Protein AF-A0A524N4K2-F1 (afdb_monomer_lite)

Sequence (197 aa):
MRGISAVVGAVVALSACCAMGQAPDIMFPPEEAGHGAPPGFEHMEEPGMVAPGMQPIPGDQPNVEEESLAVTEVATQPPPQRRYKARRRRDPFWPINHVQEVLKDGGDSGQAVSPEVKRPENLGKPDWQGAEKQIVIQGIVEGPGGTFVALINEQIVQAGETISVTFGQKLYRWRIASITSKDSIKFDRLSVRRTGK

Radius of gyration: 34.4 Å; chains: 1; bounding box: 74×69×93 Å

Structure (mmCIF, N/CA/C/O backbone):
data_AF-A0A524N4K2-F1
#
_entry.id   AF-A0A524N4K2-F1
#
loop_
_atom_site.group_PDB
_atom_site.id
_atom_site.type_symbol
_atom_site.label_atom_id
_atom_site.label_alt_id
_atom_site.label_comp_id
_atom_site.label_asym_id
_atom_site.label_entity_id
_atom_site.label_seq_id
_atom_site.pdbx_PDB_ins_code
_atom_site.Cartn_x
_atom_site.Cartn_y
_atom_site.Cartn_z
_atom_site.occupancy
_atom_site.B_iso_or_equiv
_atom_site.auth_seq_id
_atom_site.auth_comp_id
_atom_site.auth_asym_id
_atom_site.auth_atom_id
_atom_site.pdbx_PDB_model_num
ATOM 1 N N . MET A 1 1 ? -29.369 -17.967 44.075 1.00 46.09 1 MET A N 1
ATOM 2 C CA . MET A 1 1 ? -28.024 -18.048 44.683 1.00 46.09 1 MET A CA 1
ATOM 3 C C . MET A 1 1 ? -27.199 -16.895 44.135 1.00 46.09 1 MET A C 1
ATOM 5 O O . MET A 1 1 ? -27.064 -16.782 42.926 1.00 46.09 1 MET A O 1
ATOM 9 N N . ARG A 1 2 ? -26.807 -15.964 45.010 1.00 47.00 2 ARG A N 1
ATOM 10 C CA . ARG A 1 2 ? -26.069 -14.735 44.683 1.00 47.00 2 ARG A CA 1
ATOM 11 C C . ARG A 1 2 ? -24.571 -15.024 44.795 1.00 47.00 2 ARG A C 1
ATOM 13 O O . ARG A 1 2 ? -24.158 -15.565 45.813 1.00 47.00 2 ARG A O 1
ATOM 20 N N . GLY A 1 3 ? -23.791 -14.635 43.791 1.00 46.06 3 GLY A N 1
ATOM 21 C CA . GLY A 1 3 ? -22.329 -14.627 43.838 1.00 46.06 3 GLY A CA 1
ATOM 22 C C . GLY A 1 3 ? -21.822 -13.272 43.364 1.00 46.06 3 GLY A C 1
ATOM 23 O O . GLY A 1 3 ? -21.745 -13.026 42.167 1.00 46.06 3 GLY A O 1
ATOM 24 N N . ILE A 1 4 ? -21.557 -12.380 44.316 1.00 52.12 4 ILE A N 1
ATOM 25 C CA . ILE A 1 4 ? -20.886 -11.096 44.112 1.00 52.12 4 ILE A CA 1
ATOM 26 C C . ILE A 1 4 ? -19.417 -11.360 44.442 1.00 52.12 4 ILE A C 1
ATOM 28 O O . ILE A 1 4 ? -19.108 -11.627 45.599 1.00 52.12 4 ILE A O 1
ATOM 32 N N . SER A 1 5 ? -18.524 -11.285 43.457 1.00 50.53 5 SER A N 1
ATOM 33 C CA . SER A 1 5 ? -17.083 -11.192 43.711 1.00 50.53 5 SER A CA 1
ATOM 34 C C . SER A 1 5 ? -16.570 -9.890 43.124 1.00 50.53 5 SER A C 1
ATOM 36 O O . SER A 1 5 ? -16.345 -9.760 41.925 1.00 50.53 5 SER A O 1
ATOM 38 N N . ALA A 1 6 ? -16.428 -8.919 44.020 1.00 53.78 6 ALA A N 1
ATOM 39 C CA . ALA A 1 6 ? -15.627 -7.730 43.827 1.00 53.78 6 ALA A CA 1
ATOM 40 C C . ALA A 1 6 ? -14.145 -8.124 43.842 1.00 53.78 6 ALA A C 1
ATOM 42 O O . ALA A 1 6 ? -13.696 -8.792 44.773 1.00 53.78 6 ALA A O 1
ATOM 43 N N . VAL A 1 7 ? -13.381 -7.672 42.849 1.00 54.75 7 VAL A N 1
ATOM 44 C CA . VAL A 1 7 ? -11.926 -7.556 42.968 1.00 54.75 7 VAL A CA 1
ATOM 45 C C . VAL A 1 7 ? -11.589 -6.082 42.821 1.00 54.75 7 VAL A C 1
ATOM 47 O O . VAL A 1 7 ? -11.582 -5.507 41.737 1.00 54.75 7 VAL A O 1
ATOM 50 N N . VAL A 1 8 ? -11.396 -5.484 43.990 1.00 51.84 8 VAL A N 1
ATOM 51 C CA . VAL A 1 8 ? -10.749 -4.200 44.229 1.00 51.84 8 VAL A CA 1
ATOM 52 C C . VAL A 1 8 ? -9.261 -4.384 43.935 1.00 51.84 8 VAL A C 1
ATOM 54 O O . VAL A 1 8 ? -8.644 -5.302 44.468 1.00 51.84 8 VAL A O 1
ATOM 57 N N . GLY A 1 9 ? -8.681 -3.530 43.093 1.00 44.69 9 GLY A N 1
ATOM 58 C CA . GLY A 1 9 ? -7.275 -3.630 42.706 1.00 44.69 9 GLY A CA 1
ATOM 59 C C . GLY A 1 9 ? -6.662 -2.276 42.377 1.00 44.69 9 GLY A C 1
ATOM 60 O O . GLY A 1 9 ? -6.519 -1.935 41.214 1.00 44.69 9 GLY A O 1
ATOM 61 N N . ALA A 1 10 ? -6.345 -1.535 43.440 1.00 49.81 10 ALA A N 1
ATOM 62 C CA . ALA A 1 10 ? -5.286 -0.533 43.577 1.00 49.81 10 ALA A CA 1
ATOM 63 C C . ALA A 1 10 ? -5.088 0.520 42.464 1.00 49.81 10 ALA A C 1
ATOM 65 O O . ALA A 1 10 ? -4.422 0.314 41.453 1.00 49.81 10 ALA A O 1
ATOM 66 N N . VAL A 1 11 ? -5.548 1.730 42.786 1.00 48.59 11 VAL A N 1
ATOM 67 C CA . VAL A 1 11 ? -5.018 3.000 42.282 1.00 48.59 11 VAL A CA 1
ATOM 68 C C . VAL A 1 11 ? -3.571 3.146 42.761 1.00 48.59 11 VAL A C 1
ATOM 70 O O . VAL A 1 11 ? -3.333 3.251 43.962 1.00 48.59 11 VAL A O 1
ATOM 73 N N . VAL A 1 12 ? -2.610 3.198 41.838 1.00 51.72 12 VAL A N 1
ATOM 74 C CA . VAL A 1 12 ? -1.275 3.746 42.115 1.00 51.72 12 VAL A CA 1
ATOM 75 C C . VAL A 1 12 ? -1.167 5.074 41.382 1.00 51.72 12 VAL A C 1
ATOM 77 O O . VAL A 1 12 ? -0.940 5.134 40.176 1.00 51.72 12 VAL A O 1
ATOM 80 N N . ALA A 1 13 ? -1.370 6.147 42.140 1.00 51.62 13 ALA A N 1
ATOM 81 C CA . ALA A 1 13 ? -0.957 7.486 41.770 1.00 51.62 13 ALA A CA 1
ATOM 82 C C . ALA A 1 13 ? 0.545 7.624 42.074 1.00 51.62 13 ALA A C 1
ATOM 84 O O . ALA A 1 13 ? 0.942 7.698 43.234 1.00 51.62 13 ALA A O 1
ATOM 85 N N . LEU A 1 14 ? 1.374 7.649 41.032 1.00 49.25 14 LEU A N 1
ATOM 86 C CA . LEU A 1 14 ? 2.748 8.162 41.066 1.00 49.25 14 LEU A CA 1
ATOM 87 C C . LEU A 1 14 ? 2.697 9.492 40.309 1.00 49.25 14 LEU A C 1
ATOM 89 O O . LEU A 1 14 ? 2.531 9.521 39.096 1.00 49.25 14 LEU A O 1
ATOM 93 N N . SER A 1 15 ? 2.436 10.581 41.027 1.00 55.38 15 SER A N 1
ATOM 94 C CA . SER A 1 15 ? 3.452 11.489 41.567 1.00 55.38 15 SER A CA 1
ATOM 95 C C . SER A 1 15 ? 4.343 12.071 40.472 1.00 55.38 15 SER A C 1
ATOM 97 O O . SER A 1 15 ? 5.247 11.423 39.951 1.00 55.38 15 SER A O 1
ATOM 99 N N . ALA A 1 16 ? 4.041 13.323 40.142 1.00 52.16 16 ALA A N 1
ATOM 100 C CA . ALA A 1 16 ? 4.851 14.189 39.315 1.00 52.16 16 ALA A CA 1
ATOM 101 C C . ALA A 1 16 ? 6.214 14.429 39.979 1.00 52.16 16 ALA A C 1
ATOM 103 O O . ALA A 1 16 ? 6.291 15.044 41.040 1.00 52.16 16 ALA A O 1
ATOM 104 N N . CYS A 1 17 ? 7.285 14.009 39.312 1.00 48.47 17 CYS A N 1
ATOM 105 C CA . CYS A 1 17 ? 8.592 14.626 39.479 1.00 48.47 17 CYS A CA 1
ATOM 106 C C . CYS A 1 17 ? 8.837 15.516 38.264 1.00 48.47 17 CYS A C 1
ATOM 108 O O . CYS A 1 17 ? 9.115 15.042 37.164 1.00 48.47 17 CYS A O 1
ATOM 110 N N . CYS A 1 18 ? 8.725 16.823 38.487 1.00 49.66 18 CYS A N 1
ATOM 111 C CA . CYS A 1 18 ? 9.419 17.817 37.691 1.00 49.66 18 CYS A CA 1
ATOM 112 C C . CYS A 1 18 ? 10.910 17.460 37.670 1.00 49.66 18 CYS A C 1
ATOM 114 O O . CYS A 1 18 ? 11.585 17.567 38.690 1.00 49.66 18 CYS A O 1
ATOM 116 N N . ALA A 1 19 ? 11.426 17.071 36.512 1.00 51.66 19 ALA A N 1
ATOM 117 C CA . ALA A 1 19 ? 12.841 17.190 36.213 1.00 51.66 19 ALA A CA 1
ATOM 118 C C . ALA A 1 19 ? 12.947 18.160 35.041 1.00 51.66 19 ALA A C 1
ATOM 120 O O . ALA A 1 19 ? 12.640 17.825 33.899 1.00 51.66 19 ALA A O 1
ATOM 121 N N . MET A 1 20 ? 13.326 19.395 35.368 1.00 57.12 20 MET A N 1
ATOM 122 C CA . MET A 1 20 ? 13.884 20.347 34.420 1.00 57.12 20 MET A CA 1
ATOM 123 C C . MET A 1 20 ? 15.155 19.716 33.842 1.00 57.12 20 MET A C 1
ATOM 125 O O . MET A 1 20 ? 16.238 19.819 34.410 1.00 57.12 20 MET A O 1
ATOM 129 N N . GLY A 1 21 ? 14.987 18.983 32.744 1.00 46.16 21 GLY A N 1
ATOM 130 C CA . GLY A 1 21 ? 16.065 18.460 31.922 1.00 46.16 21 GLY A CA 1
ATOM 131 C C . GLY A 1 21 ? 16.581 19.575 31.031 1.00 46.16 21 GLY A C 1
ATOM 132 O O . GLY A 1 21 ? 16.043 19.822 29.958 1.00 46.16 21 GLY A O 1
ATOM 133 N N . GLN A 1 22 ? 17.579 20.271 31.557 1.00 57.28 22 GLN A N 1
ATOM 134 C CA . GLN A 1 22 ? 18.588 21.064 30.869 1.00 57.28 22 GLN A CA 1
ATOM 135 C C . GLN A 1 22 ? 18.758 20.617 29.407 1.00 57.28 22 GLN A C 1
ATOM 137 O O . GLN A 1 22 ? 19.176 19.490 29.139 1.00 57.28 22 GLN A O 1
ATOM 142 N N . ALA A 1 23 ? 18.400 21.490 28.461 1.00 54.31 23 ALA A N 1
ATOM 143 C CA . ALA A 1 23 ? 18.805 21.309 27.077 1.00 54.31 23 ALA A CA 1
ATOM 144 C C . ALA A 1 23 ? 20.338 21.202 27.064 1.00 54.31 23 ALA A C 1
ATOM 146 O O . ALA A 1 23 ? 20.988 22.050 27.685 1.00 54.31 23 ALA A O 1
ATOM 147 N N . PRO A 1 24 ? 20.948 20.193 26.417 1.00 62.44 24 PRO A N 1
ATOM 148 C CA . PRO A 1 24 ? 22.338 20.351 26.053 1.00 62.44 24 PRO A CA 1
ATOM 149 C C . PRO A 1 24 ? 22.387 21.573 25.138 1.00 62.44 24 PRO A C 1
ATOM 151 O O . PRO A 1 24 ? 21.698 21.611 24.116 1.00 62.44 24 PRO A O 1
ATOM 154 N N . ASP A 1 25 ? 23.169 22.575 25.532 1.00 54.69 25 ASP A N 1
ATOM 155 C CA . ASP A 1 25 ? 23.781 23.502 24.593 1.00 54.69 25 ASP A CA 1
ATOM 156 C C . ASP A 1 25 ? 24.491 22.632 23.552 1.00 54.69 25 ASP A C 1
ATOM 158 O O . ASP A 1 25 ? 25.630 22.193 23.726 1.00 54.69 25 ASP A O 1
ATOM 162 N N . ILE A 1 26 ? 23.770 22.299 22.483 1.00 56.66 26 ILE A N 1
ATOM 163 C CA . ILE A 1 26 ? 24.371 21.859 21.240 1.00 56.66 26 ILE A CA 1
ATOM 164 C C . ILE A 1 26 ? 25.057 23.118 20.742 1.00 56.66 26 ILE A C 1
ATOM 166 O O . ILE A 1 26 ? 24.462 23.973 20.090 1.00 56.66 26 ILE A O 1
ATOM 170 N N . MET A 1 27 ? 26.308 23.245 21.166 1.00 63.53 27 MET A N 1
ATOM 171 C CA . MET A 1 27 ? 27.289 24.160 20.633 1.00 63.53 27 MET A CA 1
ATOM 172 C C . MET A 1 27 ? 27.439 23.799 19.156 1.00 63.53 27 MET A C 1
ATOM 174 O O . MET A 1 27 ? 28.243 22.947 18.784 1.00 63.53 27 MET A O 1
ATOM 178 N N . PHE A 1 28 ? 26.577 24.382 18.324 1.00 59.84 28 PHE A N 1
ATOM 179 C CA . PHE A 1 28 ? 26.766 24.387 16.888 1.00 59.84 28 PHE A CA 1
ATOM 180 C C . PHE A 1 28 ? 28.114 25.071 16.644 1.00 59.84 28 PHE A C 1
ATOM 182 O O . PHE A 1 28 ? 28.284 26.223 17.060 1.00 59.84 28 PHE A O 1
ATOM 189 N N . PRO A 1 29 ? 29.101 24.376 16.053 1.00 71.38 29 PRO A N 1
ATOM 190 C CA . PRO A 1 29 ? 30.319 25.039 15.626 1.00 71.38 29 PRO A CA 1
ATOM 191 C C . PRO A 1 29 ? 29.935 26.147 14.635 1.00 71.38 29 PRO A C 1
ATOM 193 O O . PRO A 1 29 ? 28.991 25.959 13.860 1.00 71.38 29 PRO A O 1
ATOM 196 N N . PRO A 1 30 ? 30.616 27.305 14.664 1.00 67.50 30 PRO A N 1
ATOM 197 C CA . PRO A 1 30 ? 30.393 28.335 13.663 1.00 67.50 30 PRO A CA 1
ATOM 198 C C . PRO A 1 30 ? 30.586 27.724 12.273 1.00 67.50 30 PRO A C 1
ATOM 200 O O . PRO A 1 30 ? 31.571 27.023 12.035 1.00 67.50 30 PRO A O 1
ATOM 203 N N . GLU A 1 31 ? 29.624 27.978 11.383 1.00 56.78 31 GLU A N 1
ATOM 204 C CA . GLU A 1 31 ? 29.768 27.786 9.943 1.00 56.78 31 GLU A CA 1
ATOM 205 C C . GLU A 1 31 ? 31.039 28.510 9.489 1.00 56.78 31 GLU A C 1
ATOM 207 O O . GLU A 1 31 ? 31.053 29.717 9.248 1.00 56.78 31 GLU A O 1
ATOM 212 N N . GLU A 1 32 ? 32.130 27.759 9.375 1.00 55.62 32 GLU A N 1
ATOM 213 C CA . GLU A 1 32 ? 33.206 28.106 8.467 1.00 55.62 32 GLU A CA 1
ATOM 214 C C . GLU A 1 32 ? 32.574 28.161 7.078 1.00 55.62 32 GLU A C 1
ATOM 216 O O . GLU A 1 32 ? 32.212 27.140 6.490 1.00 55.62 32 GLU A O 1
ATOM 221 N N . ALA A 1 33 ? 32.399 29.387 6.590 1.00 58.81 33 ALA A N 1
ATOM 222 C CA . ALA A 1 33 ? 32.020 29.720 5.232 1.00 58.81 33 ALA A CA 1
ATOM 223 C C . ALA A 1 33 ? 33.107 29.235 4.257 1.00 58.81 33 ALA A C 1
ATOM 225 O O . ALA A 1 33 ? 33.838 30.021 3.655 1.00 58.81 33 ALA A O 1
ATOM 226 N N . GLY A 1 34 ? 33.207 27.919 4.095 1.00 52.16 34 GLY A N 1
ATOM 227 C CA . GLY A 1 34 ? 34.022 27.251 3.099 1.00 52.16 34 GLY A CA 1
ATOM 228 C C . GLY A 1 34 ? 33.396 27.443 1.729 1.00 52.16 34 GLY A C 1
ATOM 229 O O . GLY A 1 34 ? 32.646 26.597 1.248 1.00 52.16 34 GLY A O 1
ATOM 230 N N . HIS A 1 35 ? 33.728 28.567 1.099 1.00 58.62 35 HIS A N 1
ATOM 231 C CA . HIS A 1 35 ? 33.600 28.783 -0.337 1.00 58.62 35 HIS A CA 1
ATOM 232 C C . HIS A 1 35 ? 34.542 27.814 -1.066 1.00 58.62 35 HIS A C 1
ATOM 234 O O . HIS A 1 35 ? 35.605 28.187 -1.553 1.00 58.62 35 HIS A O 1
ATOM 240 N N . GLY A 1 36 ? 34.159 26.541 -1.107 1.00 50.16 36 GLY A N 1
ATOM 241 C CA . GLY A 1 36 ? 34.740 25.534 -1.977 1.00 50.16 36 GLY A CA 1
ATOM 242 C C . GLY A 1 36 ? 33.957 25.511 -3.277 1.00 50.16 36 GLY A C 1
ATOM 243 O O . GLY A 1 36 ? 33.078 24.673 -3.456 1.00 50.16 36 GLY A O 1
ATOM 244 N N . ALA A 1 37 ? 34.252 26.455 -4.170 1.00 61.00 37 ALA A N 1
ATOM 245 C CA . ALA A 1 37 ? 33.884 26.312 -5.570 1.00 61.00 37 ALA A CA 1
ATOM 246 C C . ALA A 1 37 ? 34.407 24.946 -6.057 1.00 61.00 37 ALA A C 1
ATOM 248 O O . ALA A 1 37 ? 35.602 24.678 -5.886 1.00 61.00 37 ALA A O 1
ATOM 249 N N . PRO A 1 38 ? 33.567 24.062 -6.622 1.00 66.88 38 PRO A N 1
ATOM 250 C CA . PRO A 1 38 ? 34.094 22.872 -7.263 1.00 66.88 38 PRO A CA 1
ATOM 251 C C . PRO A 1 38 ? 35.006 23.323 -8.416 1.00 66.88 38 PRO A C 1
ATOM 253 O O . PRO A 1 38 ? 34.613 24.214 -9.177 1.00 66.88 38 PRO A O 1
ATOM 256 N N . PRO A 1 39 ? 36.222 22.760 -8.552 1.00 61.38 39 PRO A N 1
ATOM 257 C CA . PRO A 1 39 ? 37.035 23.003 -9.731 1.00 61.38 39 PRO A CA 1
ATOM 258 C C . PRO A 1 39 ? 36.219 22.590 -10.952 1.00 61.38 39 PRO A C 1
ATOM 260 O O . PRO A 1 39 ? 35.576 21.537 -10.954 1.00 61.38 39 PRO A O 1
ATOM 263 N N . GLY A 1 40 ? 36.209 23.472 -11.951 1.00 50.50 40 GLY A N 1
ATOM 264 C CA . GLY A 1 40 ? 35.529 23.256 -13.213 1.00 50.50 40 GLY A CA 1
ATOM 265 C C . GLY A 1 40 ? 35.848 21.865 -13.736 1.00 50.50 40 GLY A C 1
ATOM 266 O O . GLY A 1 40 ? 37.004 21.539 -13.993 1.00 50.50 40 GLY A O 1
ATOM 267 N N . PHE A 1 41 ? 34.810 21.044 -13.867 1.00 47.84 41 PHE A N 1
ATOM 268 C CA . PHE A 1 41 ? 34.891 19.876 -14.717 1.00 47.84 41 PHE A CA 1
ATOM 269 C C . PHE A 1 41 ? 34.999 20.423 -16.133 1.00 47.84 41 PHE A C 1
ATOM 271 O O . PHE A 1 41 ? 34.012 20.875 -16.718 1.00 47.84 41 PHE A O 1
ATOM 278 N N . GLU A 1 42 ? 36.239 20.491 -16.614 1.00 56.97 42 GLU A N 1
ATOM 279 C CA . GLU A 1 42 ? 36.541 20.774 -18.001 1.00 56.97 42 GLU A CA 1
ATOM 280 C C . GLU A 1 42 ? 35.690 19.846 -18.854 1.00 56.97 42 GLU A C 1
ATOM 282 O O . GLU A 1 42 ? 35.673 18.622 -18.706 1.00 56.97 42 GLU A O 1
ATOM 287 N N . HIS A 1 43 ? 34.909 20.503 -19.695 1.00 58.09 43 HIS A N 1
ATOM 288 C CA . HIS A 1 43 ? 34.097 19.924 -20.729 1.00 58.09 43 HIS A CA 1
ATOM 289 C C . HIS A 1 43 ? 35.047 19.182 -21.670 1.00 58.09 43 HIS A C 1
ATOM 291 O O . HIS A 1 43 ? 35.631 19.767 -22.578 1.00 58.09 43 HIS A O 1
ATOM 297 N N . MET A 1 44 ? 35.267 17.898 -21.402 1.00 55.62 44 MET A N 1
ATOM 298 C CA . MET A 1 44 ? 35.932 17.010 -22.337 1.00 55.62 44 MET A CA 1
ATOM 299 C C . MET A 1 44 ? 34.892 16.708 -23.413 1.00 55.62 44 MET A C 1
ATOM 301 O O . MET A 1 44 ? 34.121 15.756 -23.319 1.00 55.62 44 MET A O 1
ATOM 305 N N . GLU A 1 45 ? 34.799 17.621 -24.380 1.00 60.25 45 GLU A N 1
ATOM 306 C CA . GLU A 1 45 ? 34.171 17.365 -25.667 1.00 60.25 45 GLU A CA 1
ATOM 307 C C . GLU A 1 45 ? 34.880 16.143 -26.254 1.00 60.25 45 GLU A C 1
ATOM 309 O O . GLU A 1 45 ? 35.990 16.255 -26.769 1.00 60.25 45 GLU A O 1
ATOM 314 N N . GLU A 1 46 ? 34.286 14.956 -26.116 1.00 59.94 46 GLU A N 1
ATOM 315 C CA . GLU A 1 46 ? 34.716 13.804 -26.896 1.00 59.94 46 GLU A CA 1
ATOM 316 C C . GLU A 1 46 ? 34.361 14.073 -28.366 1.00 59.94 46 GLU A C 1
ATOM 318 O O . GLU A 1 46 ? 33.177 14.183 -28.714 1.00 59.94 46 GLU A O 1
ATOM 323 N N . PRO A 1 47 ? 35.361 14.190 -29.257 1.00 61.53 47 PRO A N 1
ATOM 324 C CA . PRO A 1 47 ? 35.114 14.323 -30.675 1.00 61.53 47 PRO A CA 1
ATOM 325 C C . PRO A 1 47 ? 34.611 12.990 -31.237 1.00 61.53 47 PRO A C 1
ATOM 327 O O . PRO A 1 47 ? 35.333 12.001 -31.301 1.00 61.53 47 PRO A O 1
ATOM 330 N N . GLY A 1 48 ? 33.356 13.007 -31.681 1.00 54.44 48 GLY A N 1
ATOM 331 C CA . GLY A 1 48 ? 32.864 12.327 -32.878 1.00 54.44 48 GLY A CA 1
ATOM 332 C C . GLY A 1 48 ? 33.371 10.914 -33.169 1.00 54.44 48 GLY A C 1
ATOM 333 O O . GLY A 1 48 ? 34.325 10.726 -33.917 1.00 54.44 48 GLY A O 1
ATOM 334 N N . MET A 1 49 ? 32.576 9.921 -32.778 1.00 52.97 49 MET A N 1
ATOM 335 C CA . MET A 1 49 ? 32.440 8.691 -33.560 1.00 52.97 49 MET A CA 1
ATOM 336 C C . MET A 1 49 ? 31.078 8.729 -34.250 1.00 52.97 49 MET A C 1
ATOM 338 O O . MET A 1 49 ? 30.063 8.270 -33.732 1.00 52.97 49 MET A O 1
ATOM 342 N N . VAL A 1 50 ? 31.062 9.354 -35.428 1.00 59.75 50 VAL A N 1
ATOM 343 C CA . VAL A 1 50 ? 29.950 9.277 -36.376 1.00 59.75 50 VAL A CA 1
ATOM 344 C C . VAL A 1 50 ? 29.867 7.826 -36.837 1.00 59.75 50 VAL A C 1
ATOM 346 O O . VAL A 1 50 ? 30.709 7.365 -37.605 1.00 59.75 50 VAL A O 1
ATOM 349 N N . ALA A 1 51 ? 28.870 7.090 -36.349 1.00 59.03 51 ALA A N 1
ATOM 350 C CA . ALA A 1 51 ? 28.550 5.784 -36.898 1.00 59.03 51 ALA A CA 1
ATOM 351 C C . ALA A 1 51 ? 28.095 5.963 -38.363 1.00 59.03 51 ALA A C 1
ATOM 353 O O . ALA A 1 51 ? 27.155 6.724 -38.621 1.00 59.03 51 ALA A O 1
ATOM 354 N N . PRO A 1 52 ? 28.739 5.302 -39.338 1.00 58.38 52 PRO A N 1
ATOM 355 C CA . PRO A 1 52 ? 28.310 5.361 -40.724 1.00 58.38 52 PRO A CA 1
ATOM 356 C C . PRO A 1 52 ? 27.002 4.582 -40.911 1.00 58.38 52 PRO A C 1
ATOM 358 O O . PRO A 1 52 ? 26.950 3.372 -40.718 1.00 58.38 52 PRO A O 1
ATOM 361 N N . GLY A 1 53 ? 25.961 5.306 -41.322 1.00 55.41 53 GLY A N 1
ATOM 362 C CA . GLY A 1 53 ? 24.928 4.849 -42.254 1.00 55.41 53 GLY A CA 1
ATOM 363 C C . GLY A 1 53 ? 24.327 3.465 -42.021 1.00 55.41 53 GLY A C 1
ATOM 364 O O . GLY A 1 53 ? 24.603 2.539 -42.779 1.00 55.41 53 GLY A O 1
ATOM 365 N N . MET A 1 54 ? 23.377 3.363 -41.091 1.00 56.03 54 MET A N 1
ATOM 366 C CA . MET A 1 54 ? 22.316 2.368 -41.234 1.00 56.03 54 MET A CA 1
ATOM 367 C C . MET A 1 54 ? 21.303 2.920 -42.240 1.00 56.03 54 MET A C 1
ATOM 369 O O . MET A 1 54 ? 20.549 3.849 -41.953 1.00 56.03 54 MET A O 1
ATOM 373 N N . GLN A 1 55 ? 21.354 2.390 -43.459 1.00 69.12 55 GLN A N 1
ATOM 374 C CA . GLN A 1 55 ? 20.361 2.653 -44.494 1.00 69.12 55 GLN A CA 1
ATOM 375 C C . GLN A 1 55 ? 18.974 2.200 -44.001 1.00 69.12 55 GLN A C 1
ATOM 377 O O . GLN A 1 55 ? 18.877 1.144 -43.369 1.00 69.12 55 GLN A O 1
ATOM 382 N N . PRO A 1 56 ? 17.891 2.946 -44.284 1.00 65.19 56 PRO A N 1
ATOM 383 C CA . PRO A 1 56 ? 16.545 2.440 -44.064 1.00 65.19 56 PRO A CA 1
ATOM 384 C C . PRO A 1 56 ? 16.321 1.253 -45.002 1.00 65.19 56 PRO A C 1
ATOM 386 O O . PRO A 1 56 ? 16.441 1.398 -46.216 1.00 65.19 56 PRO A O 1
ATOM 389 N N . ILE A 1 57 ? 16.008 0.085 -44.439 1.00 64.12 57 ILE A N 1
ATOM 390 C CA . ILE A 1 57 ? 15.521 -1.065 -45.203 1.00 64.12 57 ILE A CA 1
ATOM 391 C C . ILE A 1 57 ? 14.167 -0.654 -45.800 1.00 64.12 57 ILE A C 1
ATOM 393 O O . ILE A 1 57 ? 13.234 -0.385 -45.037 1.00 64.12 57 ILE A O 1
ATOM 397 N N . PRO A 1 58 ? 14.031 -0.567 -47.133 1.00 62.94 58 PRO A N 1
ATOM 398 C CA . PRO A 1 58 ? 12.748 -0.370 -47.772 1.00 62.94 58 PRO A CA 1
ATOM 399 C C . PRO A 1 58 ? 12.103 -1.737 -48.015 1.00 62.94 58 PRO A C 1
ATOM 401 O O . PRO A 1 58 ? 12.699 -2.602 -48.649 1.00 62.94 58 PRO A O 1
ATOM 404 N N . GLY A 1 59 ? 10.858 -1.888 -47.570 1.00 54.44 59 GLY A N 1
ATOM 405 C CA . GLY A 1 59 ? 9.974 -2.947 -48.051 1.00 54.44 59 GLY A CA 1
ATOM 406 C C . GLY A 1 59 ? 9.874 -4.156 -47.133 1.00 54.44 59 GLY A C 1
ATOM 407 O O . GLY A 1 59 ? 10.686 -5.065 -47.186 1.00 54.44 59 GLY A O 1
ATOM 408 N N . ASP A 1 60 ? 8.823 -4.168 -46.324 1.00 50.97 60 ASP A N 1
ATOM 409 C CA . ASP A 1 60 ? 7.741 -5.128 -46.537 1.00 50.97 60 ASP A CA 1
ATOM 410 C C . ASP A 1 60 ? 6.539 -4.654 -45.719 1.00 50.97 60 ASP A C 1
ATOM 412 O O . ASP A 1 60 ? 6.445 -4.861 -44.510 1.00 50.97 60 ASP A O 1
ATOM 416 N N . GLN A 1 61 ? 5.633 -3.935 -46.382 1.00 56.38 61 GLN A N 1
ATOM 417 C CA . GLN A 1 61 ? 4.257 -3.865 -45.915 1.00 56.38 61 GLN A CA 1
ATOM 418 C C . GLN A 1 61 ? 3.560 -5.121 -46.439 1.00 56.38 61 GLN A C 1
ATOM 420 O O . GLN A 1 61 ? 3.251 -5.167 -47.632 1.00 56.38 61 GLN A O 1
ATOM 425 N N . PRO A 1 62 ? 3.255 -6.129 -45.603 1.00 62.34 62 PRO A N 1
ATOM 426 C CA . PRO A 1 62 ? 2.153 -7.004 -45.928 1.00 62.34 62 PRO A CA 1
ATOM 427 C C . PRO A 1 62 ? 0.883 -6.159 -45.827 1.00 62.34 62 PRO A C 1
ATOM 429 O O . PRO A 1 62 ? 0.394 -5.833 -44.747 1.00 62.34 62 PRO A O 1
ATOM 432 N N . ASN A 1 63 ? 0.401 -5.777 -47.006 1.00 55.97 63 ASN A N 1
ATOM 433 C CA . ASN A 1 63 ? -1.001 -5.579 -47.316 1.00 55.97 63 ASN A CA 1
ATOM 434 C C . ASN A 1 63 ? -1.783 -6.787 -46.774 1.00 55.97 63 ASN A C 1
ATOM 436 O O . ASN A 1 63 ? -1.941 -7.789 -47.467 1.00 55.97 63 ASN A O 1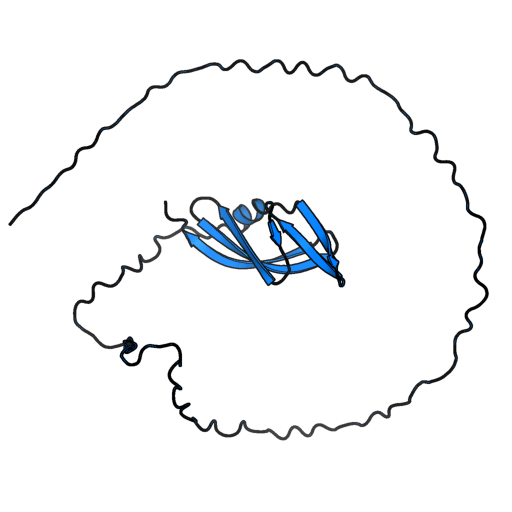
ATOM 440 N N . VAL A 1 64 ? -2.180 -6.736 -45.502 1.00 54.56 64 VAL A N 1
ATOM 441 C CA . VAL A 1 64 ? -3.198 -7.634 -44.966 1.00 54.56 64 VAL A CA 1
ATOM 442 C C . VAL A 1 64 ? -4.512 -6.941 -45.224 1.00 54.56 64 VAL A C 1
ATOM 444 O O . VAL A 1 64 ? -4.876 -5.957 -44.582 1.00 54.56 64 VAL A O 1
ATOM 447 N N . GLU A 1 65 ? -5.122 -7.444 -46.281 1.00 58.91 65 GLU A N 1
ATOM 448 C CA . GLU A 1 65 ? -6.420 -7.091 -46.786 1.00 58.91 65 GLU A CA 1
ATOM 449 C C . GLU A 1 65 ? -7.420 -7.014 -45.634 1.00 58.91 65 GLU A C 1
ATOM 451 O O . GLU A 1 65 ? -7.489 -7.865 -44.745 1.00 58.91 65 GLU A O 1
ATOM 456 N N . GLU A 1 66 ? -8.161 -5.918 -45.672 1.00 58.19 66 GLU A N 1
ATOM 457 C CA . GLU A 1 66 ? -9.293 -5.581 -44.837 1.00 58.19 66 GLU A CA 1
ATOM 458 C C . GLU A 1 66 ? -10.403 -6.621 -45.077 1.00 58.19 66 GLU A C 1
ATOM 460 O O . GLU A 1 66 ? -11.366 -6.390 -45.811 1.00 58.19 66 GLU A O 1
ATOM 465 N N . GLU A 1 67 ? -10.249 -7.816 -44.497 1.00 53.69 67 GLU A N 1
ATOM 466 C CA . GLU A 1 67 ? -11.310 -8.814 -44.458 1.00 53.69 67 GLU A CA 1
ATOM 467 C C . GLU A 1 67 ? -12.352 -8.334 -43.447 1.00 53.69 67 GLU A C 1
ATOM 469 O O . GLU A 1 67 ? -12.305 -8.561 -42.236 1.00 53.69 67 GLU A O 1
ATOM 474 N N . SER A 1 68 ? -13.277 -7.568 -44.008 1.00 54.72 68 SER A N 1
ATOM 475 C CA . SER A 1 68 ? -14.542 -7.134 -43.452 1.00 54.72 68 SER A CA 1
ATOM 476 C C . SER A 1 68 ? -15.369 -8.350 -43.030 1.00 54.72 68 SER A C 1
ATOM 478 O O . SER A 1 68 ? -16.309 -8.781 -43.695 1.00 54.72 68 SER A O 1
ATOM 480 N N . LEU A 1 69 ? -15.050 -8.889 -41.855 1.00 47.81 69 LEU A N 1
ATOM 481 C CA . LEU A 1 69 ? -15.971 -9.724 -41.105 1.00 47.81 69 LEU A CA 1
ATOM 482 C C . LEU A 1 69 ? -17.094 -8.821 -40.604 1.00 47.81 69 LEU A C 1
ATOM 484 O O . LEU A 1 69 ? -17.052 -8.254 -39.511 1.00 47.81 69 LEU A O 1
ATOM 488 N N . ALA A 1 70 ? -18.124 -8.707 -41.439 1.00 53.78 70 ALA A N 1
ATOM 489 C CA . ALA A 1 70 ? -19.475 -8.427 -41.005 1.00 53.78 70 ALA A CA 1
ATOM 490 C C . ALA A 1 70 ? -19.838 -9.461 -39.929 1.00 53.78 70 ALA A C 1
ATOM 492 O O . ALA A 1 70 ? -20.334 -10.553 -40.219 1.00 53.78 70 ALA A O 1
ATOM 493 N N . VAL A 1 71 ? -19.556 -9.127 -38.668 1.00 48.78 71 VAL A N 1
ATOM 494 C CA . VAL A 1 71 ? -20.098 -9.833 -37.513 1.00 48.78 71 VAL A CA 1
ATOM 495 C C . VAL A 1 71 ? -21.591 -9.554 -37.535 1.00 48.78 71 VAL A C 1
ATOM 497 O O . VAL A 1 71 ? -22.088 -8.561 -37.013 1.00 48.78 71 VAL A O 1
ATOM 500 N N . THR A 1 72 ? -22.300 -10.437 -38.229 1.00 56.31 72 THR A N 1
ATOM 501 C CA . THR A 1 72 ? -23.733 -10.607 -38.075 1.00 56.31 72 THR A CA 1
ATOM 502 C C . THR A 1 72 ? -23.945 -10.893 -36.597 1.00 56.31 72 THR A C 1
ATOM 504 O O . THR A 1 72 ? -23.522 -11.935 -36.095 1.00 56.31 72 THR A O 1
ATOM 507 N N . GLU A 1 73 ? -24.544 -9.934 -35.897 1.00 55.50 73 GLU A N 1
ATOM 508 C CA . GLU A 1 73 ? -25.007 -10.049 -34.520 1.00 55.50 73 GLU A CA 1
ATOM 509 C C . GLU A 1 73 ? -26.133 -11.095 -34.478 1.00 55.50 73 GLU A C 1
ATOM 511 O O . GLU A 1 73 ? -27.321 -10.797 -34.372 1.00 55.50 73 GLU A O 1
ATOM 516 N N . VAL A 1 74 ? -25.768 -12.370 -34.626 1.00 59.97 74 VAL A N 1
ATOM 517 C CA . VAL A 1 74 ? -26.620 -13.478 -34.223 1.00 59.97 74 VAL A CA 1
ATOM 518 C C . VAL A 1 74 ? -26.649 -13.396 -32.712 1.00 59.97 74 VAL A C 1
ATOM 520 O O . VAL A 1 74 ? -25.676 -13.753 -32.044 1.00 59.97 74 VAL A O 1
ATOM 523 N N . ALA A 1 75 ? -27.767 -12.885 -32.196 1.00 59.56 75 ALA A N 1
ATOM 524 C CA . ALA A 1 75 ? -28.150 -12.935 -30.799 1.00 59.56 75 ALA A CA 1
ATOM 525 C C . ALA A 1 75 ? -28.044 -14.385 -30.302 1.00 59.56 75 ALA A C 1
ATOM 527 O O . ALA A 1 75 ? -28.998 -15.164 -30.326 1.00 59.56 75 ALA A O 1
ATOM 528 N N . THR A 1 76 ? -26.839 -14.753 -29.875 1.00 57.44 76 THR A N 1
ATOM 529 C CA . THR A 1 76 ? -26.545 -16.007 -29.207 1.00 57.44 76 THR A CA 1
ATOM 530 C C . THR A 1 76 ? -27.140 -15.851 -27.827 1.00 57.44 76 THR A C 1
ATOM 532 O O . THR A 1 76 ? -26.503 -15.354 -26.898 1.00 57.44 76 THR A O 1
ATOM 535 N N . GLN A 1 77 ? -28.418 -16.214 -27.713 1.00 63.50 77 GLN A N 1
ATOM 536 C CA . GLN A 1 77 ? -29.022 -16.451 -26.417 1.00 63.50 77 GLN A CA 1
ATOM 537 C C . GLN A 1 77 ? -28.075 -17.378 -25.650 1.00 63.50 77 GLN A C 1
ATOM 539 O O . GLN A 1 77 ? -27.710 -18.435 -26.181 1.00 63.50 77 GLN A O 1
ATOM 544 N N . PRO A 1 78 ? -27.642 -17.002 -24.433 1.00 68.88 78 PRO A N 1
ATOM 545 C CA . PRO A 1 78 ? -26.841 -17.896 -23.623 1.00 68.88 78 PRO A CA 1
ATOM 546 C C . PRO A 1 78 ? -27.619 -19.211 -23.504 1.00 68.88 78 PRO A C 1
ATOM 548 O O . PRO A 1 78 ? -28.813 -19.169 -23.181 1.00 68.88 78 PRO A O 1
ATOM 551 N N . PRO A 1 79 ? -26.995 -20.369 -23.799 1.00 70.00 79 PRO A N 1
ATOM 552 C CA . PRO A 1 79 ? -27.675 -21.648 -23.676 1.00 70.00 79 PRO A CA 1
ATOM 553 C C . PRO A 1 79 ? -28.288 -21.711 -22.276 1.00 70.00 79 PRO A C 1
ATOM 555 O O . PRO A 1 79 ? -27.621 -21.297 -21.317 1.00 70.00 79 PRO A O 1
ATOM 558 N N . PRO A 1 80 ? -29.551 -22.166 -22.137 1.00 65.00 80 PRO A N 1
ATOM 559 C CA . PRO A 1 80 ? -30.226 -22.185 -20.851 1.00 65.00 80 PRO A CA 1
ATOM 560 C C . PRO A 1 80 ? -29.289 -22.871 -19.879 1.00 65.00 80 PRO A C 1
ATOM 562 O O . PRO A 1 80 ? -28.866 -24.002 -20.136 1.00 65.00 80 PRO A O 1
ATOM 565 N N . GLN A 1 81 ? -28.896 -22.145 -18.828 1.00 59.09 81 GLN A N 1
ATOM 566 C CA . GLN A 1 81 ? -27.933 -22.634 -17.859 1.00 59.09 81 GLN A CA 1
ATOM 567 C C . GLN A 1 81 ? -28.508 -23.905 -17.252 1.00 59.09 81 GLN A C 1
ATOM 569 O O . GLN A 1 81 ? -29.312 -23.875 -16.316 1.00 59.09 81 GLN A O 1
ATOM 574 N N . ARG A 1 82 ? -28.126 -25.047 -17.832 1.00 56.47 82 ARG A N 1
ATOM 575 C CA . ARG A 1 82 ? -28.363 -26.354 -17.258 1.00 56.47 82 ARG A CA 1
ATOM 576 C C . ARG A 1 82 ? -27.689 -26.252 -15.913 1.00 56.47 82 ARG A C 1
ATOM 578 O O . ARG A 1 82 ? -26.467 -26.159 -15.835 1.00 56.47 82 ARG A O 1
ATOM 585 N N . ARG A 1 83 ? -28.510 -26.187 -14.865 1.00 59.41 83 ARG A N 1
ATOM 586 C CA . ARG A 1 83 ? -28.088 -26.275 -13.474 1.00 59.41 83 ARG A CA 1
ATOM 587 C C . ARG A 1 83 ? -27.485 -27.662 -13.297 1.00 59.41 83 ARG A C 1
ATOM 589 O O . ARG A 1 83 ? -28.124 -28.568 -12.766 1.00 59.41 83 ARG A O 1
ATOM 596 N N . TYR A 1 84 ? -26.272 -27.850 -13.806 1.00 51.59 84 TYR A N 1
ATOM 597 C CA . TYR A 1 84 ? -25.431 -28.966 -13.457 1.00 51.59 84 TYR A CA 1
ATOM 598 C C . TYR A 1 84 ? -25.219 -28.789 -11.966 1.00 51.59 84 TYR A C 1
ATOM 600 O O . TYR A 1 84 ? -24.480 -27.914 -11.521 1.00 51.59 84 TYR A O 1
ATOM 608 N N . LYS A 1 85 ? -25.973 -29.563 -11.182 1.00 56.84 85 LYS A N 1
ATOM 609 C CA . LYS A 1 85 ? -25.708 -29.742 -9.764 1.00 56.84 85 LYS A CA 1
ATOM 610 C C . LYS A 1 85 ? -24.302 -30.316 -9.715 1.00 56.84 85 LYS A C 1
ATOM 612 O O . LYS A 1 85 ? -24.131 -31.522 -9.888 1.00 56.84 85 LYS A O 1
ATOM 617 N N . ALA A 1 86 ? -23.304 -29.445 -9.584 1.00 59.47 86 ALA A N 1
ATOM 618 C CA . ALA A 1 86 ? -21.938 -29.846 -9.345 1.00 59.47 86 ALA A CA 1
ATOM 619 C C . ALA A 1 86 ? -22.011 -30.765 -8.130 1.00 59.47 86 ALA A C 1
ATOM 621 O O . ALA A 1 86 ? -22.357 -30.329 -7.030 1.00 59.47 86 ALA A O 1
ATOM 622 N N . ARG A 1 87 ? -21.821 -32.070 -8.351 1.00 58.81 87 ARG A N 1
ATOM 623 C CA . ARG A 1 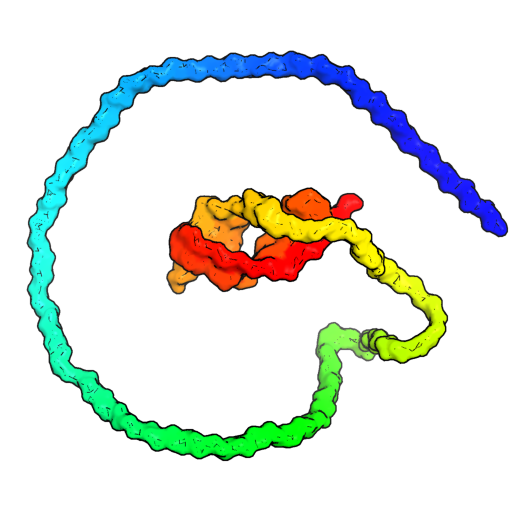87 ? -21.704 -33.021 -7.253 1.00 58.81 87 ARG A CA 1
ATOM 624 C C . ARG A 1 87 ? -20.528 -32.498 -6.443 1.00 58.81 87 ARG A C 1
ATOM 626 O O . ARG A 1 87 ? -19.414 -32.515 -6.958 1.00 58.81 87 ARG A O 1
ATOM 633 N N . ARG A 1 88 ? -20.799 -31.935 -5.256 1.00 62.06 88 ARG A N 1
ATOM 634 C CA . ARG A 1 88 ? -19.783 -31.398 -4.344 1.00 62.06 88 ARG A CA 1
ATOM 635 C C . ARG A 1 88 ? -18.756 -32.504 -4.131 1.00 62.06 88 ARG A C 1
ATOM 637 O O . ARG A 1 88 ? -19.007 -33.436 -3.369 1.00 62.06 88 ARG A O 1
ATOM 644 N N . ARG A 1 89 ? -17.641 -32.451 -4.865 1.00 68.94 89 ARG A N 1
ATOM 645 C CA . ARG A 1 89 ? -16.494 -33.312 -4.605 1.00 68.94 89 ARG A CA 1
ATOM 646 C C . ARG A 1 89 ? -16.023 -32.923 -3.213 1.00 68.94 89 ARG A C 1
ATOM 648 O O . ARG A 1 89 ? -15.739 -31.755 -2.966 1.00 68.94 89 ARG A O 1
ATOM 655 N N . ARG A 1 90 ? -16.070 -33.886 -2.297 1.00 71.62 90 ARG A N 1
ATOM 656 C CA . ARG A 1 90 ? -15.576 -33.712 -0.936 1.00 71.62 90 ARG A CA 1
ATOM 657 C C . ARG A 1 90 ? -14.089 -33.380 -1.031 1.00 71.62 90 ARG A C 1
ATOM 659 O O . ARG A 1 90 ? -13.398 -33.963 -1.866 1.00 71.62 90 ARG A O 1
ATOM 666 N N . ASP A 1 91 ? -13.634 -32.436 -0.222 1.00 76.25 91 ASP A N 1
ATOM 667 C CA . ASP A 1 91 ? -12.218 -32.102 -0.158 1.00 76.25 91 ASP A CA 1
ATOM 668 C C . ASP A 1 91 ? -11.430 -33.355 0.286 1.00 76.25 91 ASP A C 1
ATOM 670 O O . ASP A 1 91 ? -11.767 -33.928 1.330 1.00 76.25 91 ASP A O 1
ATOM 674 N N . PRO A 1 92 ? -10.446 -33.837 -0.501 1.00 79.12 92 PRO A N 1
ATOM 675 C CA . PRO A 1 92 ? -9.682 -35.042 -0.179 1.00 79.12 92 PRO A CA 1
ATOM 676 C C . PRO A 1 92 ? -8.824 -34.898 1.085 1.00 79.12 92 PRO A C 1
ATOM 678 O O . PRO A 1 92 ? -8.357 -35.908 1.607 1.00 79.12 92 PRO A O 1
ATOM 681 N N . PHE A 1 93 ? -8.642 -33.678 1.599 1.00 74.81 93 PHE A N 1
ATOM 682 C CA . PHE A 1 93 ? -7.892 -33.411 2.824 1.00 74.81 93 PHE A CA 1
ATOM 683 C C . PHE A 1 93 ? -8.773 -33.339 4.081 1.00 74.81 93 PHE A C 1
ATOM 685 O O . PHE A 1 93 ? -8.255 -33.101 5.173 1.00 74.81 93 PHE A O 1
ATOM 692 N N . TRP A 1 94 ? -10.091 -33.569 3.976 1.00 76.38 94 TRP A N 1
ATOM 693 C CA . TRP A 1 94 ? -10.968 -33.624 5.149 1.00 76.38 94 TRP A CA 1
ATOM 694 C C . TRP A 1 94 ? -11.166 -35.034 5.707 1.00 76.38 94 TRP A C 1
ATOM 696 O O . TRP A 1 94 ? -11.464 -35.967 4.955 1.00 76.38 94 TRP A O 1
ATOM 706 N N . PRO A 1 95 ? -11.087 -35.197 7.044 1.00 75.12 95 PRO A N 1
ATOM 707 C CA . PRO A 1 95 ? -11.327 -36.482 7.671 1.00 75.12 95 PRO A CA 1
ATOM 708 C C . PRO A 1 95 ? -12.757 -36.959 7.409 1.00 75.12 95 PRO A C 1
ATOM 710 O O . PRO A 1 95 ? -13.709 -36.178 7.335 1.00 75.12 95 PRO A O 1
ATOM 713 N N . ILE A 1 96 ? -12.909 -38.280 7.299 1.00 64.25 96 ILE A N 1
ATOM 714 C CA . ILE A 1 96 ? -14.135 -38.942 6.829 1.00 64.25 96 ILE A CA 1
ATOM 715 C C . ILE A 1 96 ? -15.370 -38.592 7.683 1.00 64.25 96 ILE A C 1
ATOM 717 O O . ILE A 1 96 ? -16.482 -38.585 7.152 1.00 64.25 96 ILE A O 1
ATOM 721 N N . ASN A 1 97 ? -15.181 -38.155 8.930 1.00 61.12 97 ASN A N 1
ATOM 722 C CA . ASN A 1 97 ? -16.251 -37.786 9.863 1.00 61.12 97 ASN A CA 1
ATOM 723 C C . ASN A 1 97 ? -16.412 -36.271 10.077 1.00 61.12 97 ASN A C 1
ATOM 725 O O . ASN A 1 97 ? -17.176 -35.859 10.946 1.00 61.12 97 ASN A O 1
ATOM 729 N N . HIS A 1 98 ? -15.724 -35.425 9.304 1.00 62.38 98 HIS A N 1
ATOM 730 C CA . HIS A 1 98 ? -15.944 -33.984 9.376 1.00 62.38 98 HIS A CA 1
ATOM 731 C C . HIS A 1 98 ? -17.221 -33.630 8.604 1.00 62.38 98 HIS A C 1
ATOM 733 O O . HIS A 1 98 ? -17.264 -33.676 7.366 1.00 62.38 98 HIS A O 1
ATOM 739 N N . VAL A 1 99 ? -18.290 -33.360 9.352 1.00 65.50 99 VAL A N 1
ATOM 740 C CA . VAL A 1 99 ? -19.554 -32.828 8.843 1.00 65.50 99 VAL A CA 1
ATOM 741 C C . VAL A 1 99 ? -19.452 -31.316 8.950 1.00 65.50 99 VAL A C 1
ATOM 743 O O . VAL A 1 99 ? -19.319 -30.784 10.046 1.00 65.50 99 VAL A O 1
ATOM 746 N N . GLN A 1 100 ? -19.488 -30.613 7.819 1.00 58.66 100 GLN A N 1
ATOM 747 C CA . GLN A 1 100 ? -19.684 -29.171 7.874 1.00 58.66 100 GLN A CA 1
ATOM 748 C C . GLN A 1 100 ? -21.101 -28.922 8.373 1.00 58.66 100 GLN A C 1
ATOM 750 O O . GLN A 1 100 ? -22.064 -29.292 7.695 1.00 58.66 100 GLN A O 1
ATOM 755 N N . GLU A 1 101 ? -21.230 -28.311 9.543 1.00 53.16 101 GLU A N 1
ATOM 756 C CA . GLU A 1 101 ? -22.501 -27.758 9.984 1.00 53.16 101 GLU A CA 1
ATOM 757 C C . GLU A 1 101 ? -22.906 -26.686 8.971 1.00 53.16 101 GLU A C 1
ATOM 759 O O . GLU A 1 101 ? -22.319 -25.607 8.879 1.00 53.16 101 GLU A O 1
ATOM 764 N N . VAL A 1 102 ? -23.863 -27.035 8.114 1.00 54.50 102 VAL A N 1
ATOM 765 C CA . VAL A 1 102 ? -24.465 -26.097 7.177 1.00 54.50 102 VAL A CA 1
ATOM 766 C C . VAL A 1 102 ? -25.257 -25.119 8.032 1.00 54.50 102 VAL A C 1
ATOM 768 O O . VAL A 1 102 ? -26.352 -25.452 8.483 1.00 54.50 102 VAL A O 1
ATOM 771 N N . LEU A 1 103 ? -24.692 -23.936 8.285 1.00 50.69 103 LEU A N 1
ATOM 772 C CA . LEU A 1 103 ? -25.423 -22.805 8.848 1.00 50.69 103 LEU A CA 1
ATOM 773 C C . LEU A 1 103 ? -26.632 -22.545 7.943 1.00 50.69 103 LEU A C 1
ATOM 775 O O . LEU A 1 103 ? -26.512 -22.031 6.832 1.00 50.69 103 LEU A O 1
ATOM 779 N N . LYS A 1 104 ? -27.799 -23.007 8.399 1.00 44.91 104 LYS A N 1
ATOM 780 C CA . LYS A 1 104 ? -29.095 -22.665 7.827 1.00 44.91 104 LYS A CA 1
ATOM 781 C C . LYS A 1 104 ? -29.342 -21.197 8.146 1.00 44.91 104 LYS A C 1
ATOM 783 O O . LYS A 1 104 ? -29.726 -20.864 9.263 1.00 44.91 104 LYS A O 1
ATOM 788 N N . ASP A 1 105 ? -29.145 -20.337 7.160 1.00 50.16 105 ASP A N 1
ATOM 789 C CA . ASP A 1 105 ? -29.734 -19.008 7.189 1.00 50.16 105 ASP A CA 1
ATOM 790 C C . ASP A 1 105 ? -31.263 -19.142 7.138 1.00 50.16 105 ASP A C 1
ATOM 792 O O . ASP A 1 105 ? -31.830 -19.602 6.146 1.00 50.16 105 ASP A O 1
ATOM 796 N N . GLY A 1 106 ? -31.915 -18.725 8.225 1.00 47.66 106 GLY A N 1
ATOM 797 C CA . GLY A 1 106 ? -33.313 -18.299 8.229 1.00 47.66 106 GLY A CA 1
ATOM 798 C C . GLY A 1 106 ? -34.318 -19.271 8.849 1.00 47.66 106 GLY A C 1
ATOM 799 O O . GLY A 1 106 ? -34.773 -20.206 8.195 1.00 47.66 106 GLY A O 1
ATOM 800 N N . GLY A 1 107 ? -34.757 -18.954 10.073 1.00 46.50 107 GLY A N 1
ATOM 801 C CA . GLY A 1 107 ? -36.074 -19.373 10.563 1.00 46.50 107 GLY A CA 1
ATOM 802 C C . GLY A 1 107 ? -36.163 -19.763 12.036 1.00 46.50 107 GLY A C 1
ATOM 803 O O . GLY A 1 107 ? -36.442 -20.915 12.318 1.00 46.50 107 GLY A O 1
ATOM 804 N N . ASP A 1 108 ? -35.990 -18.774 12.914 1.00 52.16 108 ASP A N 1
ATOM 805 C CA . ASP A 1 108 ? -36.641 -18.633 14.226 1.00 52.16 108 ASP A CA 1
ATOM 806 C C . ASP A 1 108 ? -36.372 -19.651 15.364 1.00 52.16 108 ASP A C 1
ATOM 808 O O . ASP A 1 108 ? -36.422 -20.869 15.222 1.00 52.16 108 ASP A O 1
ATOM 812 N N . SER A 1 109 ? -36.207 -19.070 16.556 1.00 46.41 109 SER A N 1
ATOM 813 C CA . SER A 1 109 ? -36.188 -19.649 17.908 1.00 46.41 109 SER A CA 1
ATOM 814 C C . SER A 1 109 ? -35.013 -20.549 18.349 1.00 46.41 109 SER A C 1
ATOM 816 O O . SER A 1 109 ? -34.834 -21.676 17.905 1.00 46.41 109 SER A O 1
ATOM 818 N N . GLY A 1 110 ? -34.281 -20.071 19.370 1.00 42.00 110 GLY A N 1
ATOM 819 C CA . GLY A 1 110 ? -33.643 -20.956 20.354 1.00 42.00 110 GLY A CA 1
ATOM 820 C C . GLY A 1 110 ? -32.123 -20.873 20.503 1.00 42.00 110 GLY A C 1
ATOM 821 O O . GLY A 1 110 ? -31.421 -21.822 20.193 1.00 42.00 110 GLY A O 1
ATOM 822 N N . GLN A 1 111 ? -31.635 -19.771 21.079 1.00 47.72 111 GLN A N 1
ATOM 823 C CA . GLN A 1 111 ? -30.531 -19.785 22.053 1.00 47.72 111 GLN A CA 1
ATOM 824 C C . GLN A 1 111 ? -29.210 -20.465 21.621 1.00 47.72 111 GLN A C 1
ATOM 826 O O . GLN A 1 111 ? -28.701 -21.356 22.292 1.00 47.72 111 GLN A O 1
ATOM 831 N N . ALA A 1 112 ? -28.592 -19.967 20.549 1.00 42.97 112 ALA A N 1
ATOM 832 C CA . ALA A 1 112 ? -27.155 -20.120 20.335 1.00 42.97 112 ALA A CA 1
ATOM 833 C C . ALA A 1 112 ? -26.447 -18.878 20.888 1.00 42.97 112 ALA A C 1
ATOM 835 O O . ALA A 1 112 ? -26.800 -17.748 20.542 1.00 42.97 112 ALA A O 1
ATOM 836 N N . VAL A 1 113 ? -25.456 -19.087 21.755 1.00 49.06 113 VAL A N 1
ATOM 837 C CA . VAL A 1 113 ? -24.507 -18.052 22.175 1.00 49.06 113 VAL A CA 1
ATOM 838 C C . VAL A 1 113 ? -23.708 -17.667 20.934 1.00 49.06 113 VAL A C 1
ATOM 840 O O . VAL A 1 113 ? -22.687 -18.266 20.608 1.00 49.06 113 VAL A O 1
ATOM 843 N N . SER A 1 114 ? -24.257 -16.719 20.182 1.00 40.66 114 SER A N 1
ATOM 844 C CA . SER A 1 114 ? -23.597 -16.072 19.062 1.00 40.66 114 SER A CA 1
ATOM 845 C C . SER A 1 114 ? -22.274 -15.507 19.585 1.00 40.66 114 SER A C 1
ATOM 847 O O . SER A 1 114 ? -22.307 -14.833 20.622 1.00 40.66 114 SER A O 1
ATOM 849 N N . PRO A 1 115 ? -21.112 -15.750 18.946 1.00 46.28 115 PRO A N 1
ATOM 850 C CA . PRO A 1 115 ? -19.970 -14.885 19.175 1.00 46.28 115 PRO A CA 1
ATOM 851 C C . PRO A 1 115 ? -20.470 -13.500 18.806 1.00 46.28 115 PRO A C 1
ATOM 853 O O . PRO A 1 115 ? -20.768 -13.236 17.644 1.00 46.28 115 PRO A O 1
ATOM 856 N N . GLU A 1 116 ? -20.688 -12.679 19.828 1.00 42.09 116 GLU A N 1
ATOM 857 C CA . GLU A 1 116 ? -21.240 -11.350 19.710 1.00 42.09 116 GLU A CA 1
ATOM 858 C C . GLU A 1 116 ? -20.404 -10.610 18.674 1.00 42.09 116 GLU A C 1
ATOM 860 O O . GLU A 1 116 ? -19.299 -10.133 18.946 1.00 42.09 116 GLU A O 1
ATOM 865 N N . VAL A 1 117 ? -20.914 -10.568 17.440 1.00 52.25 117 VAL A N 1
ATOM 866 C CA . VAL A 1 117 ? -20.480 -9.635 16.419 1.00 52.25 117 VAL A CA 1
ATOM 867 C C . VAL A 1 117 ? -20.914 -8.309 17.000 1.00 52.25 117 VAL A C 1
ATOM 869 O O . VAL A 1 117 ? -22.025 -7.846 16.745 1.00 52.25 117 VAL A O 1
ATOM 872 N N . LYS A 1 118 ? -20.066 -7.771 17.889 1.00 48.94 118 LYS A N 1
ATOM 873 C CA . LYS A 1 118 ? -20.174 -6.441 18.461 1.00 48.94 118 LYS A CA 1
ATOM 874 C C . LYS A 1 118 ? -20.466 -5.552 17.277 1.00 48.94 118 LYS A C 1
ATOM 876 O O . LYS A 1 118 ? -19.586 -5.302 16.449 1.00 48.94 118 LYS A O 1
ATOM 881 N N . ARG A 1 119 ? -21.733 -5.150 17.165 1.00 51.19 119 ARG A N 1
ATOM 882 C CA . ARG A 1 119 ? -22.176 -4.134 16.225 1.00 51.19 119 ARG A CA 1
ATOM 883 C C . ARG A 1 119 ? -21.150 -3.016 16.381 1.00 51.19 119 ARG A C 1
ATOM 885 O O . ARG A 1 119 ? -20.970 -2.584 17.521 1.00 51.19 119 ARG A O 1
ATOM 892 N N . PRO A 1 120 ? -20.409 -2.642 15.322 1.00 55.38 120 PRO A N 1
ATOM 893 C CA . PRO A 1 120 ? -19.319 -1.698 15.464 1.00 55.38 120 PRO A CA 1
ATOM 894 C C . PRO A 1 120 ? -19.903 -0.456 16.123 1.00 55.38 120 PRO A C 1
ATOM 896 O O . PRO A 1 120 ? -20.756 0.217 15.543 1.00 55.38 120 PRO A O 1
ATOM 899 N N . GLU A 1 121 ? -19.500 -0.214 17.374 1.00 57.16 121 GLU A N 1
ATOM 900 C CA . GLU A 1 121 ? -19.673 1.072 18.038 1.00 57.16 121 GLU A CA 1
ATOM 901 C C . GLU A 1 121 ? -19.311 2.121 17.001 1.00 57.16 121 GLU A C 1
ATOM 903 O O . GLU A 1 121 ? -18.325 1.901 16.297 1.00 57.16 121 GLU A O 1
ATOM 908 N N . ASN A 1 122 ? -20.128 3.172 16.860 1.00 52.56 122 ASN A N 1
ATOM 909 C CA . ASN A 1 122 ? -19.963 4.262 15.896 1.00 52.56 122 ASN A CA 1
ATOM 910 C C . ASN A 1 122 ? -18.520 4.792 15.919 1.00 52.56 122 ASN A C 1
ATOM 912 O O . ASN A 1 122 ? -18.187 5.783 16.562 1.00 52.56 122 ASN A O 1
ATOM 916 N N . LEU A 1 123 ? -17.643 4.093 15.209 1.00 60.66 123 LEU A N 1
ATOM 917 C CA . LEU A 1 123 ? -16.281 4.457 14.928 1.00 60.66 123 LEU A CA 1
ATOM 918 C C . LEU A 1 123 ? -16.497 5.595 13.960 1.00 60.66 123 LEU A C 1
ATOM 920 O O . LEU A 1 123 ? -16.848 5.341 12.809 1.00 60.66 123 LEU A O 1
ATOM 924 N N . GLY A 1 124 ? -16.394 6.830 14.461 1.00 75.25 124 GLY A N 1
ATOM 925 C CA . GLY A 1 124 ? -16.610 8.043 13.676 1.00 75.25 124 GLY A CA 1
ATOM 926 C C . GLY A 1 124 ? -15.961 7.931 12.297 1.00 75.25 124 GLY A C 1
ATOM 927 O O . GLY A 1 124 ? -15.051 7.126 12.112 1.00 75.25 124 GLY A O 1
ATOM 928 N N . LYS A 1 125 ? -16.449 8.684 11.313 1.00 88.81 125 LYS A N 1
ATOM 929 C CA . LYS A 1 125 ? -16.096 8.516 9.890 1.00 88.81 125 LYS A CA 1
ATOM 930 C C . LYS A 1 125 ? -14.597 8.195 9.677 1.00 88.81 125 LYS A C 1
ATOM 932 O O . LYS A 1 125 ? -13.753 8.813 10.327 1.00 88.81 125 LYS A O 1
ATOM 937 N N . PRO A 1 126 ? -14.243 7.188 8.850 1.00 92.88 126 PRO A N 1
ATOM 938 C CA . PRO A 1 126 ? -12.844 6.840 8.605 1.00 92.88 126 PRO A CA 1
ATOM 939 C C . PRO A 1 126 ? -12.097 8.047 8.027 1.00 92.88 126 PRO A C 1
ATOM 941 O O . PRO A 1 126 ? -12.526 8.612 7.022 1.00 92.88 126 PRO A O 1
ATOM 944 N N . ASP A 1 127 ? -10.993 8.426 8.667 1.00 95.19 127 ASP A N 1
ATOM 945 C CA . ASP A 1 127 ? -10.148 9.542 8.244 1.00 95.19 127 ASP A CA 1
ATOM 946 C C . ASP A 1 127 ? -9.017 9.013 7.362 1.00 95.19 127 ASP A C 1
ATOM 948 O O . ASP A 1 127 ? -7.896 8.762 7.806 1.00 95.19 127 ASP A O 1
ATOM 952 N N . TRP A 1 128 ? -9.358 8.773 6.098 1.00 95.56 128 TRP A N 1
ATOM 953 C CA . TRP A 1 128 ? -8.411 8.270 5.109 1.00 95.56 128 TRP A CA 1
ATOM 954 C C . TRP A 1 128 ? -7.287 9.262 4.824 1.00 95.56 128 TRP A C 1
ATOM 956 O O . TRP A 1 128 ? -6.162 8.828 4.624 1.00 95.56 128 TRP A O 1
ATOM 966 N N . GLN A 1 129 ? -7.572 10.567 4.835 1.00 96.44 129 GLN A N 1
ATOM 967 C CA . GLN A 1 129 ? -6.585 11.596 4.513 1.00 96.44 129 GLN A CA 1
ATOM 968 C C . GLN A 1 129 ? -5.549 11.743 5.633 1.00 96.44 129 GLN A C 1
ATOM 970 O O . GLN A 1 129 ? -4.359 11.884 5.355 1.00 96.44 129 GLN A O 1
ATOM 975 N N . GLY A 1 130 ? -5.975 11.680 6.898 1.00 96.25 130 GLY A N 1
ATOM 976 C CA . GLY A 1 130 ? -5.057 11.647 8.037 1.00 96.25 130 GLY A CA 1
ATOM 977 C C . GLY A 1 130 ? -4.175 10.397 8.039 1.00 96.25 130 GLY A C 1
ATOM 978 O O . GLY A 1 130 ? -2.971 10.492 8.267 1.00 96.25 130 GLY A O 1
ATOM 979 N N . ALA A 1 131 ? -4.756 9.238 7.720 1.00 96.62 131 ALA A N 1
ATOM 980 C CA . ALA A 1 131 ? -4.021 7.979 7.658 1.00 96.62 131 ALA A CA 1
ATOM 981 C C . ALA A 1 131 ? -3.067 7.897 6.447 1.00 96.62 131 ALA A C 1
ATOM 983 O O . ALA A 1 131 ? -1.992 7.320 6.557 1.00 96.62 131 ALA A O 1
ATOM 984 N N . GLU A 1 132 ? -3.417 8.509 5.315 1.00 96.38 132 GLU A N 1
ATOM 985 C CA . GLU A 1 132 ? -2.569 8.580 4.117 1.00 96.38 132 GLU A CA 1
ATOM 986 C C . GLU A 1 132 ? -1.290 9.392 4.360 1.00 96.38 132 GLU A C 1
ATOM 988 O O . GLU A 1 132 ? -0.226 9.010 3.889 1.00 96.38 132 GLU A O 1
ATOM 993 N N . LYS A 1 133 ? -1.343 10.438 5.195 1.00 96.81 133 LYS A N 1
ATOM 994 C CA . LYS A 1 133 ? -0.149 11.208 5.602 1.00 96.81 133 LYS A CA 1
ATOM 995 C C . LYS A 1 133 ? 0.870 10.401 6.414 1.00 96.81 133 LYS A C 1
ATOM 997 O O . LYS A 1 133 ? 2.003 10.842 6.562 1.00 96.81 133 LYS A O 1
ATOM 1002 N N . GLN A 1 134 ? 0.465 9.259 6.969 1.00 96.94 134 GLN A N 1
ATOM 1003 C CA . GLN A 1 134 ? 1.350 8.340 7.695 1.00 96.94 134 GLN A CA 1
ATOM 1004 C C . GLN A 1 134 ? 2.044 7.337 6.757 1.00 96.94 134 GLN A C 1
ATOM 1006 O O . GLN A 1 134 ? 2.850 6.527 7.208 1.00 96.94 134 GLN A O 1
ATOM 1011 N N . ILE A 1 135 ? 1.710 7.343 5.463 1.00 96.56 135 ILE A N 1
ATOM 1012 C CA . ILE A 1 135 ? 2.388 6.536 4.451 1.00 96.56 135 ILE A CA 1
ATOM 1013 C C . ILE A 1 135 ? 3.630 7.310 4.002 1.00 96.56 135 ILE A C 1
ATOM 1015 O O . ILE A 1 135 ? 3.520 8.323 3.313 1.00 96.56 135 ILE A O 1
ATOM 1019 N N . VAL A 1 136 ? 4.814 6.832 4.384 1.00 96.25 136 VAL A N 1
ATOM 1020 C CA . VAL A 1 136 ? 6.096 7.421 3.985 1.00 96.25 136 VAL A CA 1
ATOM 1021 C C . VAL A 1 136 ? 6.686 6.602 2.845 1.00 96.25 136 VAL A C 1
ATOM 1023 O O . VAL A 1 136 ? 7.079 5.450 3.034 1.00 96.25 136 VAL A O 1
ATOM 1026 N N . ILE A 1 137 ? 6.753 7.207 1.659 1.00 95.38 137 ILE A N 1
ATOM 1027 C CA . ILE A 1 137 ? 7.402 6.630 0.478 1.00 95.38 137 ILE A CA 1
ATOM 1028 C C . ILE A 1 137 ? 8.868 7.067 0.506 1.00 95.38 137 ILE A C 1
ATOM 1030 O O . ILE A 1 137 ? 9.165 8.247 0.342 1.00 95.38 137 ILE A O 1
ATOM 1034 N N . GLN A 1 138 ? 9.779 6.128 0.747 1.00 95.38 138 GLN A N 1
ATOM 1035 C CA . GLN A 1 138 ? 11.220 6.397 0.844 1.00 95.38 138 GLN A CA 1
ATOM 1036 C C . GLN A 1 138 ? 11.898 6.386 -0.530 1.00 95.38 138 GLN A C 1
ATOM 1038 O O . GLN A 1 138 ? 12.889 7.079 -0.743 1.00 95.38 138 GLN A O 1
ATOM 1043 N N . GLY A 1 139 ? 11.362 5.613 -1.473 1.00 94.38 139 GLY A N 1
ATOM 1044 C CA . GLY A 1 139 ? 11.866 5.569 -2.837 1.00 94.38 139 GLY A CA 1
ATOM 1045 C C . GLY A 1 139 ? 11.148 4.540 -3.695 1.00 94.38 139 GLY A C 1
ATOM 1046 O O . GLY A 1 139 ? 10.473 3.642 -3.187 1.00 94.38 139 GLY A O 1
ATOM 1047 N N . ILE A 1 140 ? 11.314 4.679 -5.007 1.00 95.50 140 ILE A N 1
ATOM 1048 C CA . ILE A 1 140 ? 10.865 3.718 -6.013 1.00 95.50 140 ILE A CA 1
ATOM 1049 C C . ILE A 1 140 ? 12.105 3.231 -6.758 1.00 95.50 140 ILE A C 1
ATOM 1051 O O . ILE A 1 140 ? 12.911 4.032 -7.233 1.00 95.50 140 ILE A O 1
ATOM 1055 N N . VAL A 1 141 ? 12.261 1.914 -6.834 1.00 93.62 141 VAL A N 1
ATOM 1056 C CA . VAL A 1 141 ? 13.391 1.246 -7.478 1.00 93.62 141 VAL A CA 1
ATOM 1057 C C . VAL A 1 141 ? 12.860 0.381 -8.613 1.00 93.62 141 VAL A C 1
ATOM 1059 O O . VAL A 1 141 ? 11.832 -0.288 -8.480 1.00 93.62 141 VAL A O 1
ATOM 1062 N N . GLU A 1 142 ? 13.561 0.402 -9.740 1.00 93.94 142 GLU A N 1
ATOM 1063 C CA . GLU A 1 142 ? 13.316 -0.524 -10.838 1.00 93.94 142 GLU A CA 1
ATOM 1064 C C . GLU A 1 142 ? 13.981 -1.869 -10.517 1.00 93.94 142 GLU A C 1
ATOM 1066 O O . GLU A 1 142 ? 15.192 -1.966 -10.314 1.00 93.94 142 GLU A O 1
ATOM 1071 N N . GLY A 1 143 ? 13.157 -2.901 -10.402 1.00 90.19 143 GLY A N 1
ATOM 1072 C CA . GLY A 1 143 ? 13.557 -4.286 -10.258 1.00 90.19 143 GLY A CA 1
ATOM 1073 C C . GLY A 1 143 ? 13.833 -4.965 -11.604 1.00 90.19 143 GLY A C 1
ATOM 1074 O O . GLY A 1 143 ? 13.614 -4.403 -12.681 1.00 90.19 143 GLY A O 1
ATOM 1075 N N . PRO A 1 144 ? 14.302 -6.221 -11.565 1.00 88.12 144 PRO A N 1
ATOM 1076 C CA . PRO A 1 144 ? 14.560 -6.997 -12.768 1.00 88.12 144 PRO A CA 1
ATOM 1077 C C . PRO A 1 144 ? 13.290 -7.175 -13.611 1.00 88.12 144 PRO A C 1
ATOM 1079 O O . PRO A 1 144 ? 12.182 -7.336 -13.091 1.00 88.12 144 PRO A O 1
ATOM 1082 N N . GLY A 1 145 ? 13.466 -7.152 -14.933 1.00 91.06 145 GLY A N 1
ATOM 1083 C CA . GLY A 1 145 ? 12.369 -7.301 -15.891 1.00 91.06 145 GLY A CA 1
ATOM 1084 C C . GLY A 1 145 ? 11.467 -6.070 -16.022 1.00 91.06 145 GLY A C 1
ATOM 1085 O O . GLY A 1 145 ? 10.320 -6.222 -16.433 1.00 91.06 145 GLY A O 1
ATOM 1086 N N . GLY A 1 146 ? 11.952 -4.876 -15.655 1.00 89.81 146 GLY A N 1
ATOM 1087 C CA . GLY A 1 146 ? 11.187 -3.626 -15.762 1.00 89.81 146 GLY A CA 1
ATOM 1088 C C . GLY A 1 146 ? 10.042 -3.525 -14.752 1.00 89.81 146 GLY A C 1
ATOM 1089 O O . GLY A 1 146 ? 9.056 -2.827 -14.986 1.00 89.81 146 GLY A O 1
ATOM 1090 N N . THR A 1 147 ? 10.127 -4.267 -13.645 1.00 92.31 147 THR A N 1
ATOM 1091 C CA . THR A 1 147 ? 9.144 -4.186 -12.562 1.00 92.31 147 THR A CA 1
ATOM 1092 C C . THR A 1 147 ? 9.487 -3.019 -11.647 1.00 92.31 147 THR A C 1
ATOM 1094 O O . THR A 1 147 ? 10.654 -2.739 -11.414 1.00 92.31 147 THR A O 1
ATOM 1097 N N . PHE A 1 148 ? 8.491 -2.325 -11.102 1.00 95.00 148 PHE A N 1
ATOM 1098 C CA . PHE A 1 148 ? 8.731 -1.262 -10.125 1.00 95.00 148 PHE A CA 1
ATOM 1099 C C . PHE A 1 148 ? 8.377 -1.739 -8.725 1.00 95.00 148 PHE A C 1
ATOM 1101 O O . PHE A 1 148 ? 7.334 -2.363 -8.510 1.00 95.00 148 PHE A O 1
ATOM 1108 N N . VAL A 1 149 ? 9.243 -1.412 -7.773 1.00 95.25 149 VAL A N 1
ATOM 1109 C CA . VAL A 1 149 ? 9.082 -1.744 -6.361 1.00 95.25 149 VAL A CA 1
ATOM 1110 C C . VAL A 1 149 ? 9.233 -0.466 -5.549 1.00 95.25 149 VAL A C 1
ATOM 1112 O O . VAL A 1 149 ? 10.111 0.351 -5.827 1.00 95.25 149 VAL A O 1
ATOM 1115 N N . ALA A 1 150 ? 8.375 -0.269 -4.556 1.00 95.62 150 ALA A N 1
ATOM 1116 C CA . ALA A 1 150 ? 8.415 0.901 -3.690 1.00 95.62 150 ALA A CA 1
ATOM 1117 C C . ALA A 1 150 ? 8.865 0.510 -2.282 1.00 95.62 150 ALA A C 1
ATOM 1119 O O . ALA A 1 150 ? 8.490 -0.545 -1.776 1.00 95.62 150 ALA A O 1
ATOM 1120 N N . LEU A 1 151 ? 9.643 1.373 -1.638 1.00 96.06 151 LEU A N 1
ATOM 1121 C CA . LEU A 1 151 ? 9.970 1.261 -0.222 1.00 96.06 151 LEU A CA 1
ATOM 1122 C C . LEU A 1 151 ? 9.005 2.158 0.559 1.00 96.06 151 LEU A C 1
ATOM 1124 O O . LEU A 1 151 ? 9.115 3.385 0.516 1.00 96.06 151 LEU A O 1
ATOM 1128 N N . ILE A 1 152 ? 8.028 1.547 1.227 1.00 96.25 152 ILE A N 1
ATOM 1129 C CA . ILE A 1 152 ? 6.956 2.231 1.957 1.00 96.25 152 ILE A CA 1
ATOM 1130 C C . ILE A 1 152 ? 7.001 1.793 3.418 1.00 96.25 152 ILE A C 1
ATOM 1132 O O . ILE A 1 152 ? 6.869 0.606 3.701 1.00 96.25 152 ILE A O 1
ATOM 1136 N N . ASN A 1 153 ? 7.150 2.738 4.351 1.00 95.50 153 ASN A N 1
ATOM 1137 C CA . ASN A 1 153 ? 7.232 2.453 5.793 1.00 95.50 153 ASN A CA 1
ATOM 1138 C C . ASN A 1 153 ? 8.242 1.334 6.127 1.00 95.50 153 ASN A C 1
ATOM 1140 O O . ASN A 1 153 ? 7.905 0.387 6.833 1.00 95.50 153 ASN A O 1
ATOM 1144 N N . GLU A 1 154 ? 9.457 1.428 5.573 1.00 95.50 154 GLU A N 1
ATOM 1145 C CA . GLU A 1 154 ? 10.542 0.437 5.734 1.00 95.50 154 GLU A CA 1
ATOM 1146 C C . GLU A 1 154 ? 10.243 -0.955 5.142 1.00 95.50 154 GLU A C 1
ATOM 1148 O O . GLU A 1 154 ? 11.005 -1.900 5.345 1.00 95.50 154 GLU A O 1
ATOM 1153 N N . GLN A 1 155 ? 9.158 -1.100 4.376 1.00 96.38 155 GLN A N 1
ATOM 1154 C CA . GLN A 1 155 ? 8.783 -2.343 3.707 1.00 96.38 155 GLN A CA 1
ATOM 1155 C C . GLN A 1 155 ? 8.889 -2.196 2.192 1.00 96.38 155 GLN A C 1
ATOM 1157 O O . GLN A 1 155 ? 8.391 -1.239 1.600 1.00 96.38 155 GLN A O 1
ATOM 1162 N N . ILE A 1 156 ? 9.544 -3.166 1.561 1.00 95.88 156 ILE A N 1
ATOM 1163 C CA . ILE A 1 156 ? 9.633 -3.277 0.106 1.00 95.88 156 ILE A CA 1
ATOM 1164 C C . ILE A 1 156 ? 8.325 -3.890 -0.389 1.00 95.88 156 ILE A C 1
ATOM 1166 O O . ILE A 1 156 ? 7.981 -4.994 0.028 1.00 95.88 156 ILE A O 1
ATOM 1170 N N . VAL A 1 157 ? 7.612 -3.178 -1.258 1.00 96.75 157 VAL A N 1
ATOM 1171 C CA . VAL A 1 157 ? 6.279 -3.569 -1.721 1.00 96.75 157 VAL A CA 1
ATOM 1172 C C . VAL A 1 157 ? 6.101 -3.414 -3.228 1.00 96.75 157 VAL A C 1
ATOM 1174 O O . VAL A 1 157 ? 6.603 -2.470 -3.845 1.00 96.75 157 VAL A O 1
ATOM 1177 N N . GLN A 1 158 ? 5.363 -4.346 -3.826 1.00 95.88 158 GLN A N 1
ATOM 1178 C CA . GLN A 1 158 ? 5.077 -4.395 -5.263 1.00 95.88 158 GLN A CA 1
ATOM 1179 C C . GLN A 1 158 ? 3.622 -4.035 -5.590 1.00 95.88 158 GLN A C 1
ATOM 1181 O O . GLN A 1 158 ? 2.733 -4.030 -4.733 1.00 95.88 158 GLN A O 1
ATOM 1186 N N . ALA A 1 159 ? 3.353 -3.761 -6.870 1.00 96.19 159 ALA A N 1
ATOM 1187 C CA . ALA A 1 159 ? 1.986 -3.605 -7.352 1.00 96.19 159 ALA A CA 1
ATOM 1188 C C . ALA A 1 159 ? 1.153 -4.867 -7.054 1.00 96.19 159 ALA A C 1
ATOM 1190 O O . ALA A 1 159 ? 1.569 -5.995 -7.307 1.00 96.19 159 ALA A O 1
ATOM 1191 N N . GLY A 1 160 ? -0.044 -4.669 -6.512 1.00 96.56 160 GLY A N 1
ATOM 1192 C CA . GLY A 1 160 ? -0.962 -5.721 -6.086 1.00 96.56 160 GLY A CA 1
ATOM 1193 C C . GLY A 1 160 ? -0.883 -6.069 -4.600 1.00 96.56 160 GLY A C 1
ATOM 1194 O O . GLY A 1 160 ? -1.865 -6.613 -4.082 1.00 96.56 160 GLY A O 1
ATOM 1195 N N . GLU A 1 161 ? 0.207 -5.722 -3.912 1.00 97.25 161 GLU A N 1
ATOM 1196 C CA . GLU A 1 161 ? 0.380 -5.983 -2.483 1.00 97.25 161 GLU A CA 1
ATOM 1197 C C . GLU A 1 161 ? -0.431 -5.025 -1.605 1.00 97.25 161 GLU A C 1
ATOM 1199 O O . GLU A 1 161 ? -0.998 -4.031 -2.066 1.00 97.25 161 GLU A O 1
ATOM 1204 N N . THR A 1 162 ? -0.550 -5.366 -0.320 1.00 97.62 162 THR A N 1
ATOM 1205 C CA . THR A 1 162 ? -1.342 -4.605 0.651 1.00 97.62 162 THR A CA 1
ATOM 1206 C C . THR A 1 162 ? -0.461 -4.066 1.761 1.00 97.62 162 THR A C 1
ATOM 1208 O O . THR A 1 162 ? 0.170 -4.840 2.474 1.00 97.62 162 THR A O 1
ATOM 1211 N N . I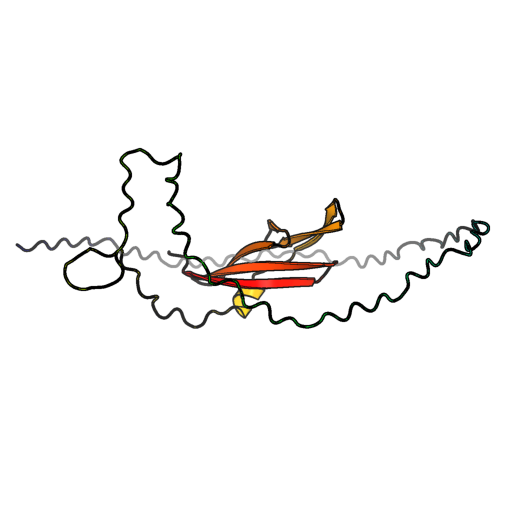LE A 1 163 ? -0.530 -2.759 1.984 1.00 97.31 163 ILE A N 1
ATOM 1212 C CA . ILE A 1 163 ? 0.073 -2.099 3.140 1.00 97.31 163 ILE A CA 1
ATOM 1213 C C . ILE A 1 163 ? -0.986 -1.829 4.204 1.00 97.31 163 ILE A C 1
ATOM 1215 O O . ILE A 1 163 ? -2.179 -1.682 3.909 1.00 97.31 163 ILE A O 1
ATOM 1219 N N . SER A 1 164 ? -0.550 -1.774 5.459 1.00 97.00 164 SER A N 1
ATOM 1220 C CA . SER A 1 164 ? -1.422 -1.459 6.587 1.00 97.00 164 SER A CA 1
ATOM 1221 C C . SER A 1 164 ? -0.800 -0.360 7.434 1.00 97.00 164 SER A C 1
ATOM 1223 O O . SER A 1 164 ? 0.373 -0.448 7.782 1.00 97.00 164 SER A O 1
ATOM 1225 N N . VAL A 1 165 ? -1.585 0.656 7.787 1.00 96.69 165 VAL A N 1
ATOM 1226 C CA . VAL A 1 165 ? -1.134 1.755 8.648 1.00 96.69 165 VAL A CA 1
ATOM 1227 C C . VAL A 1 165 ? -2.102 1.928 9.801 1.00 96.69 165 VAL A C 1
ATOM 1229 O O . VAL A 1 165 ? -3.323 1.915 9.623 1.00 96.69 165 VAL A O 1
ATOM 1232 N N . THR A 1 166 ? -1.552 2.080 11.000 1.00 95.62 166 THR A N 1
ATOM 1233 C CA . THR A 1 166 ? -2.343 2.373 12.192 1.00 95.62 166 THR A CA 1
ATOM 1234 C C . THR A 1 166 ? -2.421 3.880 12.376 1.00 95.62 166 THR A C 1
ATOM 1236 O O . THR A 1 166 ? -1.398 4.545 12.499 1.00 95.62 166 THR A O 1
ATOM 1239 N N . PHE A 1 167 ? -3.637 4.417 12.422 1.00 95.62 167 PHE A N 1
ATOM 1240 C CA . PHE A 1 167 ? -3.885 5.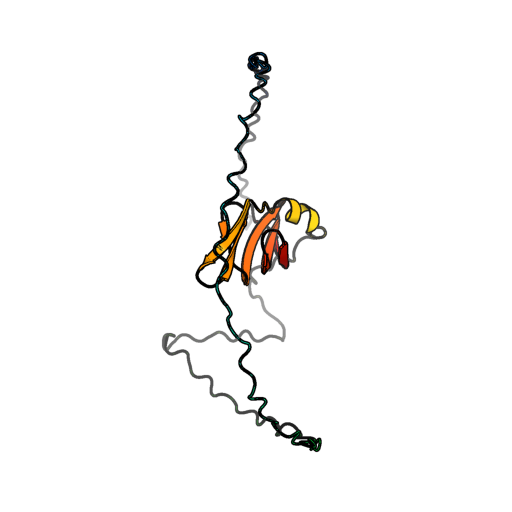827 12.699 1.00 95.62 167 PHE A CA 1
ATOM 1241 C C . PHE A 1 167 ? -4.997 5.952 13.745 1.00 95.62 167 PHE A C 1
ATOM 1243 O O . PHE A 1 167 ? -6.147 5.553 13.526 1.00 95.62 167 PHE A O 1
ATOM 1250 N N . GLY A 1 168 ? -4.639 6.451 14.931 1.00 92.69 168 GLY A N 1
ATOM 1251 C CA . GLY A 1 168 ? -5.505 6.409 16.110 1.00 92.69 168 GLY A CA 1
ATOM 1252 C C . GLY A 1 168 ? -5.756 4.970 16.582 1.00 92.69 168 GLY A C 1
ATOM 1253 O O . GLY A 1 168 ? -4.821 4.210 16.800 1.00 92.69 168 GLY A O 1
ATOM 1254 N N . GLN A 1 169 ? -7.026 4.581 16.736 1.00 93.44 169 GLN A N 1
ATOM 1255 C CA . GLN A 1 169 ? -7.443 3.220 17.137 1.00 93.44 169 GLN A CA 1
ATOM 1256 C C . GLN A 1 169 ? -7.876 2.352 15.944 1.00 93.44 169 GLN A C 1
ATOM 1258 O O . GLN A 1 169 ? -8.668 1.414 16.088 1.00 93.44 169 GLN A O 1
ATOM 1263 N N . LYS A 1 170 ? -7.437 2.714 14.737 1.00 94.81 170 LYS A N 1
ATOM 1264 C CA . LYS A 1 170 ? -7.870 2.087 13.491 1.00 94.81 170 LYS A CA 1
ATOM 1265 C C . LYS A 1 170 ? -6.670 1.657 12.660 1.00 94.81 170 LYS A C 1
ATOM 1267 O O . LYS A 1 170 ? -5.725 2.418 12.483 1.00 94.81 170 LYS A O 1
ATOM 1272 N N . LEU A 1 171 ? -6.763 0.452 12.119 1.00 95.75 171 LEU A N 1
ATOM 1273 C CA . LEU A 1 171 ? -5.876 -0.113 11.121 1.00 95.75 171 LEU A CA 1
ATOM 1274 C C . LEU A 1 171 ? -6.507 0.088 9.743 1.00 95.75 171 LEU A C 1
ATOM 1276 O O . LEU A 1 171 ? -7.538 -0.512 9.426 1.00 95.75 171 LEU A O 1
ATOM 1280 N N . TYR A 1 172 ? -5.890 0.933 8.934 1.00 97.50 172 TYR A N 1
ATOM 1281 C CA . TYR A 1 172 ? -6.277 1.189 7.555 1.00 97.50 172 TYR A CA 1
ATOM 1282 C C . TYR A 1 172 ? -5.456 0.289 6.636 1.00 97.50 172 TYR A C 1
ATOM 1284 O O . TYR A 1 172 ? -4.265 0.087 6.870 1.00 97.50 172 TYR A O 1
ATOM 1292 N N . ARG A 1 173 ? -6.091 -0.275 5.608 1.00 97.44 173 ARG A N 1
ATOM 1293 C CA . ARG A 1 173 ? -5.438 -1.138 4.619 1.00 97.44 173 ARG A CA 1
ATOM 1294 C C . ARG A 1 173 ? -5.631 -0.571 3.223 1.00 97.44 173 ARG A C 1
ATOM 1296 O O . ARG A 1 173 ? -6.769 -0.281 2.836 1.00 97.44 173 ARG A O 1
ATOM 1303 N N . TRP A 1 174 ? -4.543 -0.502 2.468 1.00 98.12 174 TRP A N 1
ATOM 1304 C CA . TRP A 1 174 ? -4.538 -0.098 1.065 1.00 98.12 174 TRP A CA 1
ATOM 1305 C C . TRP A 1 174 ? -3.886 -1.169 0.218 1.00 98.12 174 TRP A C 1
ATOM 1307 O O . TRP A 1 174 ? -2.898 -1.771 0.635 1.00 98.12 174 TRP A O 1
ATOM 1317 N N . ARG A 1 175 ? -4.418 -1.373 -0.981 1.00 97.81 175 ARG A N 1
ATOM 1318 C CA . ARG A 1 175 ? -3.753 -2.133 -2.030 1.00 97.81 175 ARG A CA 1
ATOM 1319 C C . ARG A 1 175 ? -2.968 -1.177 -2.908 1.00 97.81 175 ARG A C 1
ATOM 1321 O O . ARG A 1 175 ? -3.478 -0.119 -3.269 1.00 97.81 175 ARG A O 1
ATOM 1328 N N . ILE A 1 176 ? -1.764 -1.557 -3.292 1.00 97.31 176 ILE A N 1
ATOM 1329 C CA . ILE A 1 176 ? -1.004 -0.825 -4.300 1.00 97.31 176 ILE A CA 1
ATOM 1330 C C . ILE A 1 176 ? -1.592 -1.206 -5.656 1.00 97.31 176 ILE A C 1
ATOM 1332 O O . ILE A 1 176 ? -1.456 -2.346 -6.088 1.00 97.31 176 ILE A O 1
ATOM 1336 N N . ALA A 1 177 ? -2.296 -0.286 -6.309 1.00 96.62 177 ALA A N 1
ATOM 1337 C CA . ALA A 1 177 ? -2.945 -0.557 -7.589 1.00 96.62 177 ALA A CA 1
ATOM 1338 C C . ALA A 1 177 ? -1.919 -0.578 -8.729 1.00 96.62 177 ALA A C 1
ATOM 1340 O O . ALA A 1 177 ? -1.908 -1.483 -9.559 1.00 96.62 177 ALA A O 1
ATOM 1341 N N . SER A 1 178 ? -1.030 0.415 -8.742 1.00 96.25 178 SER A N 1
ATOM 1342 C CA . SER A 1 178 ? 0.032 0.546 -9.737 1.00 96.25 178 SER A CA 1
ATOM 1343 C C . SER A 1 178 ? 1.165 1.410 -9.200 1.00 96.25 178 SER A C 1
ATOM 1345 O O . SER A 1 178 ? 0.909 2.407 -8.521 1.00 96.25 178 SER A O 1
ATOM 1347 N N . ILE A 1 179 ? 2.394 1.079 -9.586 1.00 95.31 179 ILE A N 1
ATOM 1348 C CA . ILE A 1 179 ? 3.585 1.903 -9.372 1.00 95.31 179 ILE A CA 1
ATOM 1349 C C . ILE A 1 179 ? 4.025 2.368 -10.763 1.00 95.31 179 ILE A C 1
ATOM 1351 O O . ILE A 1 179 ? 4.318 1.540 -11.621 1.00 95.31 179 ILE A O 1
ATOM 1355 N N . THR A 1 180 ? 3.952 3.672 -11.023 1.00 88.44 180 THR A N 1
ATOM 1356 C CA . THR A 1 180 ? 4.272 4.283 -12.321 1.00 88.44 180 THR A CA 1
ATOM 1357 C C . THR A 1 180 ? 5.495 5.174 -12.165 1.00 88.44 180 THR A C 1
ATOM 1359 O O . THR A 1 180 ? 5.388 6.238 -11.560 1.00 88.44 180 THR A O 1
ATOM 1362 N N . SER A 1 181 ? 6.626 4.765 -12.747 1.00 80.81 181 SER A N 1
ATOM 1363 C CA . SER A 1 181 ? 7.898 5.509 -12.761 1.00 80.81 181 SER A CA 1
ATOM 1364 C C . SER A 1 181 ? 8.297 6.094 -11.387 1.00 80.81 181 SER A C 1
ATOM 1366 O O . SER A 1 181 ? 7.762 5.703 -10.353 1.00 80.81 181 SER A O 1
ATOM 1368 N N . LYS A 1 18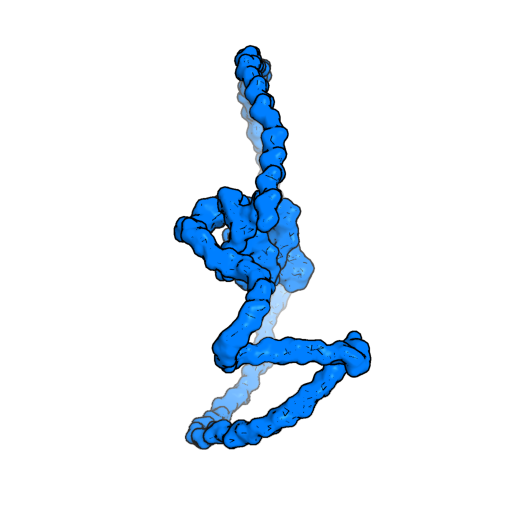2 ? 9.299 6.983 -11.338 1.00 72.31 182 LYS A N 1
ATOM 1369 C CA . LYS A 1 182 ? 9.987 7.369 -10.091 1.00 72.31 182 LYS A CA 1
ATOM 1370 C C . LYS A 1 182 ? 9.126 8.019 -8.998 1.00 72.31 182 LYS A 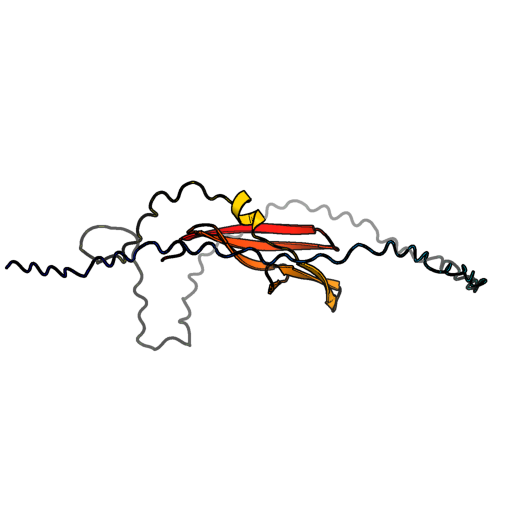C 1
ATOM 1372 O O . LYS A 1 182 ? 9.539 7.951 -7.847 1.00 72.31 182 LYS A O 1
ATOM 1377 N N . ASP A 1 183 ? 7.950 8.572 -9.313 1.00 78.38 183 ASP A N 1
ATOM 1378 C CA . ASP A 1 183 ? 7.247 9.468 -8.376 1.00 78.38 183 ASP A CA 1
ATOM 1379 C C . ASP A 1 183 ? 5.738 9.214 -8.213 1.00 78.38 183 ASP A C 1
ATOM 1381 O O . ASP A 1 183 ? 5.071 9.953 -7.487 1.00 78.38 183 ASP A O 1
ATOM 1385 N N . SER A 1 184 ? 5.153 8.202 -8.867 1.00 90.06 184 SER A N 1
ATOM 1386 C CA . SER A 1 184 ? 3.697 7.998 -8.809 1.00 90.06 184 SER A CA 1
ATOM 1387 C C . SER A 1 184 ? 3.304 6.600 -8.345 1.00 90.06 184 SER A C 1
ATOM 1389 O O . SER A 1 184 ? 3.567 5.596 -9.004 1.00 90.06 184 SER A O 1
ATOM 1391 N N . ILE A 1 185 ? 2.593 6.538 -7.217 1.00 95.12 185 ILE A N 1
ATOM 1392 C CA . ILE A 1 185 ? 1.984 5.316 -6.686 1.00 95.12 185 ILE A CA 1
ATOM 1393 C C . ILE A 1 185 ? 0.485 5.551 -6.540 1.00 95.12 185 ILE A C 1
ATOM 1395 O O . ILE A 1 185 ? 0.057 6.552 -5.965 1.00 95.12 185 ILE A O 1
ATOM 1399 N N . LYS A 1 186 ? -0.324 4.621 -7.051 1.00 95.88 186 LYS A N 1
ATOM 1400 C CA . LYS A 1 186 ? -1.779 4.636 -6.865 1.00 95.88 186 LYS A CA 1
ATOM 1401 C C . LYS A 1 186 ? -2.174 3.645 -5.782 1.00 95.88 186 LYS A C 1
ATOM 1403 O O . LYS A 1 186 ? -1.791 2.475 -5.839 1.00 95.88 186 LYS A O 1
ATOM 1408 N N . PHE A 1 187 ? -2.984 4.106 -4.836 1.00 96.88 187 PHE A N 1
ATOM 1409 C CA . PHE A 1 187 ? -3.492 3.300 -3.731 1.00 96.88 187 PHE A CA 1
ATOM 1410 C C . PHE A 1 187 ? -5.000 3.087 -3.860 1.00 96.88 187 PHE A C 1
ATOM 1412 O O . PHE A 1 187 ? -5.761 4.049 -3.954 1.00 96.88 187 PHE A O 1
ATOM 1419 N N . ASP A 1 188 ? -5.435 1.834 -3.757 1.00 97.31 188 ASP A N 1
ATOM 1420 C CA . ASP A 1 188 ? -6.840 1.473 -3.606 1.00 97.31 188 ASP A CA 1
ATOM 1421 C C . ASP A 1 188 ? -7.160 1.249 -2.130 1.00 97.31 188 ASP A C 1
ATOM 1423 O O . ASP A 1 188 ? -6.538 0.438 -1.437 1.00 97.31 188 ASP A O 1
ATOM 1427 N N . ARG A 1 189 ? -8.169 1.959 -1.630 1.00 97.00 189 ARG A N 1
ATOM 1428 C CA . ARG A 1 189 ? -8.650 1.811 -0.252 1.00 97.00 189 ARG A CA 1
ATOM 1429 C C . ARG A 1 189 ? -9.362 0.466 -0.115 1.00 97.00 189 ARG A C 1
ATOM 1431 O O . ARG A 1 189 ? -10.364 0.238 -0.786 1.00 97.00 189 ARG A O 1
ATOM 1438 N N . LEU A 1 190 ? -8.882 -0.408 0.771 1.00 95.44 190 LEU A N 1
ATOM 1439 C CA . LEU A 1 190 ? -9.480 -1.734 0.964 1.00 95.44 190 LEU A CA 1
ATOM 1440 C C . LEU A 1 190 ? -10.427 -1.779 2.158 1.00 95.44 190 LEU A C 1
ATOM 1442 O O . LEU A 1 190 ? -11.596 -2.130 2.029 1.00 95.44 190 LEU A O 1
ATOM 1446 N N . SER A 1 191 ? -9.910 -1.509 3.357 1.00 94.06 191 SER A N 1
ATOM 1447 C CA . SER A 1 191 ? -10.695 -1.687 4.580 1.00 94.06 191 SER A CA 1
ATOM 1448 C C . SER A 1 191 ? -10.125 -0.907 5.751 1.00 94.06 191 SER A C 1
ATOM 1450 O O . SER A 1 191 ? -8.947 -0.552 5.772 1.00 94.06 191 SER A O 1
ATOM 1452 N N . VAL A 1 192 ? -10.978 -0.685 6.747 1.00 95.56 192 VAL A N 1
ATOM 1453 C CA . VAL A 1 192 ? -10.600 -0.121 8.039 1.00 95.56 192 VAL A CA 1
ATOM 1454 C C . VAL A 1 192 ? -11.063 -1.086 9.115 1.00 95.56 192 VAL A C 1
ATOM 1456 O O . VAL A 1 192 ? -12.222 -1.504 9.120 1.00 95.56 192 VAL A O 1
ATOM 1459 N N . ARG A 1 193 ? -10.163 -1.460 10.021 1.00 93.25 193 ARG A N 1
ATOM 1460 C CA . ARG A 1 193 ? -10.465 -2.310 11.177 1.00 93.25 193 ARG A CA 1
ATOM 1461 C C . ARG A 1 193 ? -10.106 -1.579 12.458 1.00 93.25 193 ARG A C 1
ATOM 1463 O O . ARG A 1 193 ? -9.213 -0.744 12.461 1.00 93.25 193 ARG A O 1
ATOM 1470 N N . ARG A 1 194 ? -10.794 -1.883 13.556 1.00 89.94 194 ARG A N 1
ATOM 1471 C CA . ARG A 1 194 ? -10.387 -1.391 14.874 1.00 89.94 194 ARG A CA 1
ATOM 1472 C C . ARG A 1 194 ? -9.185 -2.203 15.335 1.00 89.94 194 ARG A C 1
ATOM 1474 O O . ARG A 1 194 ? -9.228 -3.432 15.286 1.00 89.94 194 ARG A O 1
ATOM 1481 N N . THR A 1 195 ? -8.141 -1.528 15.787 1.00 90.94 195 THR A N 1
ATOM 1482 C CA . THR A 1 195 ? -7.039 -2.195 16.474 1.00 90.94 195 THR A CA 1
ATOM 1483 C C . THR A 1 195 ? -7.509 -2.405 17.911 1.00 90.94 195 THR A C 1
ATOM 1485 O O . THR A 1 195 ? -7.731 -1.435 18.635 1.00 90.94 195 THR A O 1
ATOM 1488 N N . GLY A 1 196 ? -7.809 -3.654 18.283 1.00 81.00 196 GLY A N 1
ATOM 1489 C CA . GLY A 1 196 ? -8.177 -3.998 19.658 1.00 81.00 196 GLY A CA 1
ATOM 1490 C C . GLY A 1 196 ? -7.015 -3.661 20.588 1.00 81.00 196 GLY A C 1
ATOM 1491 O O . GLY A 1 196 ? -5.869 -3.946 20.246 1.00 81.00 196 GLY A O 1
ATOM 1492 N N . LYS A 1 197 ? -7.311 -3.004 21.706 1.00 55.84 197 LYS A N 1
ATOM 1493 C CA . LYS A 1 197 ? -6.345 -2.692 22.756 1.00 55.84 197 LYS A CA 1
ATOM 1494 C C . LYS A 1 197 ? -6.642 -3.568 23.960 1.00 55.84 197 LYS A C 1
ATOM 1496 O O . LYS A 1 197 ? -7.853 -3.792 24.196 1.00 55.84 197 LYS A O 1
#

Foldseek 3Di:
DDDDDDDDDDDDDDDDDDDPPDDPPPVDDPPPPPPPDPPDPPPPPDDDPPDDDPDPDDDDDPPPDPPPPPPPPPVPDPDPPPPPVPPPDPDPPDDPPDDPPPPDPDDDDDDDPPPPPPPPDCPDDDPPVQQVVQWDWPWWDQDPPRFIWTQTPNDIGGQQDKDWTDDPQKIWIWGFPDDDPIDDTDTDGDDIDGNDD

pLDDT: mean 70.25, std 19.33, range [40.66, 98.12]

Secondary structure (DSSP, 8-state):
---------------------------PPP------PPPP------------------------------------PPPP--------PPPTTS-TT---------------------------S--HHHHHTT--EEEEEEEGGGEEEEEETTEEEETT-EEEEEETTEEEEEEEEEEETTTEEEEEEEEEEE---